Protein AF-A0A819N5P8-F1 (afdb_monomer)

InterPro domains:
  IPR036282 Glutathione S-transferase, C-terminal domain superfamily [SSF47616] (72-167)

Mean predicted aligned error: 10.96 Å

Structure (mmCIF, N/CA/C/O backbone):
data_AF-A0A819N5P8-F1
#
_entry.id   AF-A0A819N5P8-F1
#
loop_
_atom_site.group_PDB
_atom_site.id
_atom_site.type_symbol
_atom_site.label_atom_id
_atom_site.label_alt_id
_atom_site.label_comp_id
_atom_site.label_asym_id
_atom_site.label_entity_id
_atom_site.label_seq_id
_atom_site.pdbx_PDB_ins_code
_atom_site.Cartn_x
_atom_site.Cartn_y
_atom_site.Cartn_z
_atom_site.occupancy
_atom_site.B_iso_or_equiv
_atom_site.auth_seq_id
_atom_site.auth_comp_id
_atom_site.auth_asym_id
_atom_site.auth_atom_id
_atom_site.pdbx_PDB_model_num
ATOM 1 N N . SER A 1 1 ? -10.754 -7.063 3.396 1.00 81.81 1 SER A N 1
ATOM 2 C CA . SER A 1 1 ? -10.407 -7.931 4.548 1.00 81.81 1 SER A CA 1
ATOM 3 C C . SER A 1 1 ? -11.583 -8.065 5.523 1.00 81.81 1 SER A C 1
ATOM 5 O O . SER A 1 1 ? -11.720 -9.093 6.178 1.00 81.81 1 SER A O 1
ATOM 7 N N . THR A 1 2 ? -12.490 -7.085 5.551 1.00 86.75 2 THR A N 1
ATOM 8 C CA . THR A 1 2 ? -13.647 -6.968 6.456 1.00 86.75 2 THR A CA 1
ATOM 9 C C . THR A 1 2 ? -14.546 -8.206 6.603 1.00 86.75 2 THR A C 1
ATOM 11 O O . THR A 1 2 ? -14.860 -8.541 7.742 1.00 86.75 2 THR A O 1
ATOM 14 N N . PRO A 1 3 ? -14.935 -8.946 5.538 1.00 88.50 3 PRO A N 1
ATOM 15 C CA . PRO A 1 3 ? -15.797 -10.125 5.705 1.00 88.50 3 PRO A CA 1
ATOM 16 C C . PRO A 1 3 ? -15.158 -11.239 6.542 1.00 88.50 3 PRO A C 1
ATOM 18 O O . PRO A 1 3 ? -15.857 -11.957 7.248 1.00 88.50 3 PRO A O 1
ATOM 21 N N . ILE A 1 4 ? -13.827 -11.361 6.491 1.00 89.00 4 ILE A N 1
ATOM 22 C CA . ILE A 1 4 ? -13.083 -12.330 7.302 1.00 89.00 4 ILE A CA 1
ATOM 23 C C . ILE A 1 4 ? -13.120 -11.904 8.770 1.00 89.00 4 ILE A C 1
ATOM 25 O O . ILE A 1 4 ? -13.380 -12.738 9.628 1.00 89.00 4 ILE A O 1
ATOM 29 N N . LEU A 1 5 ? -12.918 -10.614 9.062 1.00 90.56 5 LEU A N 1
ATOM 30 C CA . LEU A 1 5 ? -12.992 -10.097 10.432 1.00 90.56 5 LEU A CA 1
ATOM 31 C C . LEU A 1 5 ? -14.384 -10.303 11.037 1.00 90.56 5 LEU A C 1
ATOM 33 O O . LEU A 1 5 ? -14.480 -10.751 12.171 1.00 90.56 5 LEU A O 1
ATOM 37 N N . LEU A 1 6 ? -15.448 -10.048 10.270 1.00 89.12 6 LEU A N 1
ATOM 38 C CA . LEU A 1 6 ? -16.826 -10.316 10.698 1.00 89.12 6 LEU A CA 1
ATOM 39 C C . LEU A 1 6 ? -17.061 -11.801 10.973 1.00 89.12 6 LEU A C 1
ATOM 41 O O . LEU A 1 6 ? -17.641 -12.160 11.992 1.00 89.12 6 LEU A O 1
ATOM 45 N N . TYR A 1 7 ? -16.599 -12.672 10.074 1.00 90.44 7 TYR A N 1
ATOM 46 C CA . TYR A 1 7 ? -16.706 -14.114 10.269 1.00 90.44 7 TYR A CA 1
ATOM 47 C C . TYR A 1 7 ? -15.993 -14.561 11.550 1.00 90.44 7 TYR A C 1
ATOM 49 O O . TYR A 1 7 ? -16.572 -15.311 12.335 1.00 90.44 7 TYR A O 1
ATOM 57 N N . LEU A 1 8 ? -14.760 -14.091 11.767 1.00 90.19 8 LEU A N 1
ATOM 58 C CA . LEU A 1 8 ? -13.963 -14.445 12.938 1.00 90.19 8 LEU A CA 1
ATOM 59 C C . LEU A 1 8 ? -14.590 -13.924 14.232 1.00 90.19 8 LEU A C 1
ATOM 61 O O . LEU A 1 8 ? -14.651 -14.670 15.202 1.00 90.19 8 LEU A O 1
ATOM 65 N N . ASP A 1 9 ? -15.099 -12.693 14.242 1.00 90.00 9 ASP A N 1
ATOM 66 C CA . ASP A 1 9 ? -15.765 -12.128 15.417 1.00 90.00 9 ASP A CA 1
ATOM 67 C C . ASP A 1 9 ? -17.036 -12.908 15.773 1.00 90.00 9 ASP A C 1
ATOM 69 O O . ASP A 1 9 ? -17.245 -13.266 16.927 1.00 90.00 9 ASP A O 1
ATOM 73 N N . ASN A 1 10 ? -17.831 -13.289 14.771 1.00 88.50 10 ASN A N 1
ATOM 74 C CA . ASN A 1 10 ? -19.049 -14.072 14.986 1.00 88.50 10 ASN A CA 1
ATOM 75 C C . ASN A 1 10 ? -18.784 -15.493 15.513 1.00 88.50 10 ASN A C 1
ATOM 77 O O . ASN A 1 10 ? -19.644 -16.052 16.186 1.00 88.50 10 ASN A O 1
ATOM 81 N N . HIS A 1 11 ? -17.638 -16.099 15.181 1.00 89.31 11 HIS A N 1
ATOM 82 C CA . HIS A 1 11 ? -17.323 -17.484 15.567 1.00 89.31 11 HIS A CA 1
ATOM 83 C C . HIS A 1 11 ? -16.413 -17.591 16.794 1.00 89.31 11 HIS A C 1
ATOM 85 O O . HIS A 1 11 ? -16.384 -18.642 17.432 1.00 89.31 11 HIS A O 1
ATOM 91 N N . TYR A 1 12 ? -15.648 -16.544 17.109 1.00 87.75 12 TYR A N 1
ATOM 92 C CA . TYR A 1 12 ? -14.615 -16.577 18.150 1.00 87.75 12 TYR A CA 1
ATOM 93 C C . TYR A 1 12 ? -14.650 -15.363 19.098 1.00 87.75 12 TYR A C 1
ATOM 95 O O . TYR A 1 12 ? -13.793 -15.254 19.979 1.00 87.75 12 TYR A O 1
ATOM 103 N N . GLY A 1 13 ? -15.616 -14.452 18.942 1.00 78.81 13 GLY A N 1
ATOM 104 C CA . GLY A 1 13 ? -15.687 -13.169 19.651 1.00 78.81 13 GLY A CA 1
ATOM 105 C C . GLY A 1 13 ? -16.017 -13.244 21.144 1.00 78.81 13 GLY A C 1
ATOM 106 O O . GLY A 1 13 ? -15.902 -12.232 21.828 1.00 78.81 13 GLY A O 1
ATOM 107 N N . ASP A 1 14 ? -16.346 -14.417 21.695 1.00 77.19 14 ASP A N 1
ATOM 108 C CA . ASP A 1 14 ? -16.809 -14.583 23.087 1.00 77.19 14 ASP A CA 1
ATOM 109 C C . ASP A 1 14 ? -15.864 -13.995 24.155 1.00 77.19 14 ASP A C 1
ATOM 111 O O . ASP A 1 14 ? -16.292 -13.675 25.263 1.00 77.19 14 ASP A O 1
ATOM 115 N N . LYS A 1 15 ? -14.566 -13.856 23.846 1.00 72.31 15 LYS A N 1
ATOM 116 C CA . LYS A 1 15 ? -13.545 -13.327 24.773 1.00 72.31 15 LYS A CA 1
ATOM 117 C C . LYS A 1 15 ? -13.084 -11.905 24.458 1.00 72.31 15 LYS A C 1
ATOM 119 O O . LYS A 1 15 ? -12.691 -11.181 25.370 1.00 72.31 15 LYS A O 1
ATOM 124 N N . LYS A 1 16 ? -13.050 -11.529 23.180 1.00 79.06 16 LYS A N 1
ATOM 125 C CA . LYS A 1 16 ? -12.614 -10.218 22.684 1.00 79.06 16 LYS A CA 1
ATOM 126 C C . LYS A 1 16 ? -13.339 -9.959 21.375 1.00 79.06 16 LYS A C 1
ATOM 128 O O . LYS A 1 16 ? -13.126 -10.705 20.423 1.00 79.06 16 LYS A O 1
ATOM 133 N N . THR A 1 17 ? -14.134 -8.896 21.333 1.00 86.44 17 THR A N 1
ATOM 134 C CA . THR A 1 17 ? -14.889 -8.536 20.136 1.00 86.44 17 THR A CA 1
ATOM 135 C C . THR A 1 17 ? -14.251 -7.344 19.428 1.00 86.44 17 THR A C 1
ATOM 137 O O . THR A 1 17 ? -13.828 -6.370 20.059 1.00 86.44 17 THR A O 1
ATOM 140 N N . LEU A 1 18 ? -14.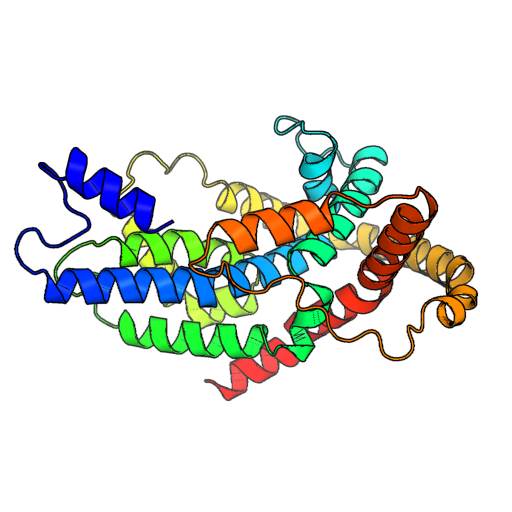176 -7.418 18.103 1.00 89.25 18 LEU A N 1
ATOM 141 C CA . LEU A 1 18 ? -13.808 -6.316 17.211 1.00 89.25 18 LEU A CA 1
ATOM 142 C C . LEU A 1 18 ? -15.024 -5.468 16.812 1.00 89.25 18 LEU A C 1
ATOM 144 O O . LEU A 1 18 ? -14.857 -4.361 16.288 1.00 89.25 18 LEU A O 1
ATOM 148 N N . PHE A 1 19 ? -16.227 -5.986 17.063 1.00 88.62 19 PHE A N 1
ATOM 149 C CA . PHE A 1 19 ? -17.506 -5.316 16.869 1.00 88.62 19 PHE A CA 1
ATOM 150 C C . PHE A 1 19 ? -18.282 -5.264 18.193 1.00 88.62 19 PHE A C 1
ATOM 152 O O . PHE A 1 19 ? -18.068 -6.058 19.105 1.00 88.62 19 PHE A O 1
ATOM 159 N N . HIS A 1 20 ? -19.189 -4.306 18.343 1.00 81.56 20 HIS A N 1
ATOM 160 C CA . HIS A 1 20 ? -19.989 -4.159 19.555 1.00 81.56 20 HIS A CA 1
ATOM 161 C C . HIS A 1 20 ? -21.129 -5.188 19.559 1.00 81.56 20 HIS A C 1
ATOM 163 O O . HIS A 1 20 ? -22.008 -5.142 18.698 1.00 81.56 20 HIS A O 1
ATOM 169 N N . THR A 1 21 ? -21.171 -6.070 20.559 1.00 71.88 21 THR A N 1
ATOM 170 C CA . THR A 1 21 ? -22.098 -7.220 20.625 1.00 71.88 21 THR A CA 1
ATOM 171 C C . THR A 1 21 ? -23.586 -6.830 20.612 1.00 71.88 21 THR A C 1
ATOM 173 O O . THR A 1 21 ? -24.417 -7.626 20.199 1.00 71.88 21 THR A O 1
ATOM 176 N N . ASN A 1 22 ? -23.931 -5.591 20.997 1.00 69.12 22 ASN A N 1
ATOM 177 C CA . ASN A 1 22 ? -25.321 -5.124 21.143 1.00 69.12 22 ASN A CA 1
ATOM 178 C C . ASN A 1 22 ? -25.639 -3.807 20.406 1.00 69.12 22 ASN A C 1
ATOM 180 O O . ASN A 1 22 ? -26.657 -3.177 20.687 1.00 69.12 22 ASN A O 1
ATOM 184 N N . MET A 1 23 ? -24.783 -3.339 19.488 1.00 79.69 23 MET A N 1
ATOM 185 C CA . MET A 1 23 ? -24.980 -2.046 18.810 1.00 79.69 23 MET A CA 1
ATOM 186 C C . MET A 1 23 ? -24.821 -2.170 17.294 1.00 79.69 23 MET A C 1
ATOM 188 O O . MET A 1 23 ? -23.821 -1.731 16.731 1.00 79.69 23 MET A O 1
ATOM 192 N N . ILE A 1 24 ? -25.846 -2.720 16.632 1.00 80.44 24 ILE A N 1
ATOM 193 C CA . ILE A 1 24 ? -25.879 -2.927 15.170 1.00 80.44 24 ILE A CA 1
ATOM 194 C C . ILE A 1 24 ? -25.507 -1.640 14.420 1.00 80.44 24 ILE A C 1
ATOM 196 O O . ILE A 1 24 ? -24.594 -1.652 13.601 1.00 80.44 24 ILE A O 1
ATOM 200 N N . ALA A 1 25 ? -26.113 -0.507 14.788 1.00 81.38 25 ALA A N 1
ATOM 201 C CA . ALA A 1 25 ? -25.823 0.777 14.153 1.00 81.38 25 ALA A CA 1
ATOM 202 C C . ALA A 1 25 ? -24.347 1.203 14.288 1.00 81.38 25 ALA A C 1
ATOM 204 O O . ALA A 1 25 ? -23.785 1.768 13.355 1.00 81.38 25 ALA A O 1
ATOM 205 N N . LYS A 1 26 ? -23.684 0.911 15.418 1.00 85.00 26 LYS A N 1
ATOM 206 C CA . LYS A 1 26 ? -22.244 1.186 15.568 1.00 85.00 26 LYS A CA 1
ATOM 207 C C . LYS A 1 26 ? -21.399 0.231 14.725 1.00 85.00 26 LYS A C 1
ATOM 209 O O . LYS A 1 26 ? -20.396 0.656 14.157 1.00 85.00 26 LYS A O 1
ATOM 214 N N . ASN A 1 27 ? -21.802 -1.035 14.621 1.00 89.00 27 ASN A N 1
ATOM 215 C CA . ASN A 1 27 ? -21.095 -2.025 13.810 1.00 89.00 27 ASN A CA 1
ATOM 216 C C . ASN A 1 27 ? -21.138 -1.668 12.329 1.00 89.00 27 ASN A C 1
ATOM 218 O O . ASN A 1 27 ? -20.104 -1.745 11.673 1.00 89.00 27 ASN A O 1
ATOM 222 N N . ASP A 1 28 ? -22.279 -1.195 11.828 1.00 90.31 28 ASP A N 1
ATOM 223 C CA . ASP A 1 28 ? -22.394 -0.731 10.446 1.00 90.31 28 ASP A CA 1
ATOM 224 C C . ASP A 1 28 ? -21.417 0.412 10.163 1.00 90.31 28 ASP A C 1
ATOM 226 O O . ASP A 1 28 ? -20.707 0.376 9.160 1.00 90.31 28 ASP A O 1
ATOM 230 N N . VAL A 1 29 ? -21.288 1.382 11.075 1.00 92.69 29 VAL A N 1
ATOM 231 C CA . VAL A 1 29 ? -20.317 2.478 10.924 1.00 92.69 29 VAL A CA 1
ATOM 232 C C . VAL A 1 29 ? -18.875 1.955 10.914 1.00 92.69 29 VAL A C 1
ATOM 234 O O . VAL A 1 29 ? -18.087 2.369 10.064 1.00 92.69 29 VAL A O 1
ATOM 237 N N . ILE A 1 30 ? -18.524 1.012 11.797 1.00 93.69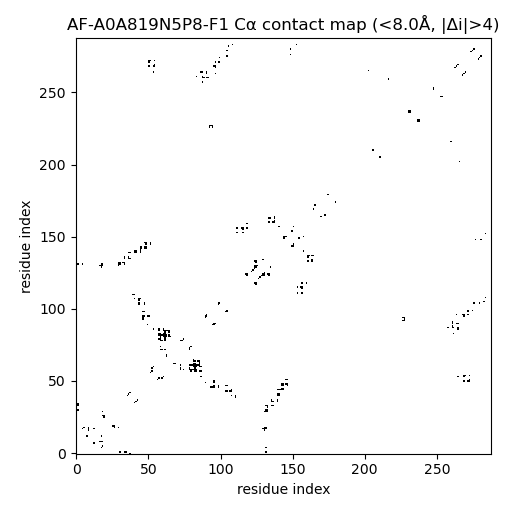 30 ILE A N 1
ATOM 238 C CA . ILE A 1 30 ? -17.187 0.389 11.819 1.00 93.69 30 ILE A CA 1
ATOM 239 C C . ILE A 1 30 ? -16.914 -0.347 10.501 1.00 93.69 30 ILE A C 1
ATOM 241 O O . ILE A 1 30 ? -15.834 -0.202 9.926 1.00 93.69 30 ILE A O 1
ATOM 245 N N . ILE A 1 31 ? -17.886 -1.112 9.997 1.00 93.56 31 ILE A N 1
ATOM 246 C CA . ILE A 1 31 ? -17.780 -1.849 8.732 1.00 93.56 31 ILE A CA 1
ATOM 247 C C . ILE A 1 31 ? -17.575 -0.876 7.571 1.00 93.56 31 ILE A C 1
ATOM 249 O O . ILE A 1 31 ? -16.645 -1.068 6.787 1.00 93.56 31 ILE A O 1
ATOM 253 N N . GLN A 1 32 ? -18.389 0.180 7.477 1.00 93.69 32 GLN A N 1
ATOM 254 C CA . GLN A 1 32 ? -18.252 1.194 6.431 1.00 93.69 32 GLN A CA 1
ATOM 255 C C . GLN A 1 32 ? -16.894 1.890 6.498 1.00 93.69 32 GLN A C 1
ATOM 257 O O . GLN A 1 32 ? -16.253 2.085 5.466 1.00 93.69 32 GLN A O 1
ATOM 262 N N . TYR A 1 33 ? -16.401 2.187 7.701 1.00 95.12 33 TYR A N 1
ATOM 263 C CA . TYR A 1 33 ? -15.076 2.771 7.872 1.00 95.12 33 TYR A CA 1
ATOM 264 C C . TYR A 1 33 ? -13.962 1.813 7.423 1.00 95.12 33 TYR A C 1
ATOM 266 O O . TYR A 1 33 ? -13.053 2.221 6.704 1.00 95.12 33 TYR A O 1
ATOM 274 N N . CYS A 1 34 ? -14.049 0.521 7.763 1.00 95.31 34 CYS A N 1
ATOM 275 C CA . CYS A 1 34 ? -13.096 -0.490 7.289 1.00 95.31 34 CYS A CA 1
ATOM 276 C C . CYS A 1 34 ? -13.107 -0.609 5.760 1.00 95.31 34 CYS A C 1
ATOM 278 O O . CYS A 1 34 ? -12.047 -0.694 5.144 1.00 95.31 34 CYS A O 1
ATOM 280 N N . LEU A 1 35 ? -14.296 -0.602 5.148 1.00 93.81 35 LEU A N 1
ATOM 281 C CA . LEU A 1 35 ? -14.441 -0.649 3.695 1.00 93.81 35 LEU A CA 1
ATOM 282 C C . LEU A 1 35 ? -13.832 0.593 3.039 1.00 93.81 35 LEU A C 1
ATOM 284 O O . LEU A 1 35 ? -13.071 0.429 2.089 1.00 93.81 35 LEU A O 1
ATOM 288 N N . LYS A 1 36 ? -14.090 1.791 3.587 1.00 93.75 36 LYS A N 1
ATOM 289 C CA . LYS A 1 36 ? -13.487 3.056 3.136 1.00 93.75 36 LYS A CA 1
ATOM 290 C C . LYS A 1 36 ? -11.959 2.995 3.193 1.00 93.75 36 LYS A C 1
ATOM 292 O O . LYS A 1 36 ? -11.288 3.325 2.216 1.00 93.75 36 LYS A O 1
ATOM 297 N N . LEU A 1 37 ? -11.394 2.521 4.306 1.00 95.50 37 LEU A N 1
ATOM 298 C CA . LEU A 1 37 ? -9.946 2.355 4.443 1.00 95.50 37 LEU A CA 1
ATOM 299 C C . LEU A 1 37 ? -9.383 1.362 3.414 1.00 95.50 37 LEU A C 1
ATOM 301 O O . LEU A 1 37 ? -8.392 1.673 2.756 1.00 95.50 37 LEU A O 1
ATOM 305 N N . ASP A 1 38 ? -10.004 0.191 3.243 1.00 92.56 38 ASP A N 1
ATOM 306 C CA . ASP A 1 38 ? -9.574 -0.825 2.269 1.00 92.56 38 ASP A CA 1
ATOM 307 C C . ASP A 1 38 ? -9.598 -0.272 0.828 1.00 92.56 38 ASP A C 1
ATOM 309 O O . ASP A 1 38 ? -8.668 -0.519 0.048 1.00 92.56 38 ASP A O 1
ATOM 313 N N . SER A 1 39 ? -10.654 0.470 0.472 1.00 90.44 39 SER A N 1
ATOM 314 C CA . SER A 1 39 ? -10.875 1.003 -0.873 1.00 90.44 39 SER A CA 1
ATOM 315 C C . SER A 1 39 ? -9.989 2.195 -1.210 1.00 90.44 39 SER A C 1
ATOM 317 O O . SER A 1 39 ? -9.442 2.270 -2.310 1.00 90.44 39 SER A O 1
ATOM 319 N N . GLU A 1 40 ? -9.839 3.122 -0.267 1.00 93.12 40 GLU A N 1
ATOM 320 C CA . GLU A 1 40 ? -9.170 4.396 -0.501 1.00 93.12 40 GLU A CA 1
ATOM 321 C C . GLU A 1 40 ? -7.708 4.321 -0.055 1.00 93.12 40 GLU A C 1
ATOM 323 O O . GLU A 1 40 ? -6.794 4.320 -0.889 1.00 93.12 40 GLU A O 1
ATOM 328 N N . LEU A 1 41 ? -7.473 4.179 1.253 1.00 95.75 41 LEU A N 1
ATOM 329 C CA . LEU A 1 41 ? -6.128 4.177 1.828 1.00 95.75 41 LEU A CA 1
ATOM 330 C C . LEU A 1 41 ? -5.320 2.971 1.350 1.00 95.75 41 LEU A C 1
ATOM 332 O O . LEU A 1 41 ? -4.189 3.124 0.895 1.00 95.75 41 LEU A O 1
ATOM 336 N N . GLY A 1 42 ? -5.893 1.769 1.420 1.00 93.88 42 GLY A N 1
ATOM 337 C CA . GLY A 1 42 ? -5.187 0.526 1.125 1.00 93.88 42 GLY A CA 1
ATOM 338 C C . GLY A 1 42 ? -4.684 0.441 -0.315 1.00 93.88 42 GLY A C 1
ATOM 339 O O . GLY A 1 42 ? -3.618 -0.128 -0.575 1.00 93.88 42 GLY A O 1
ATOM 340 N N . LEU A 1 43 ? -5.423 1.002 -1.275 1.00 91.75 43 LEU A N 1
ATOM 341 C CA . LEU A 1 43 ? -4.986 1.069 -2.669 1.00 91.75 43 LEU A CA 1
ATOM 342 C C . LEU A 1 43 ? -3.908 2.139 -2.864 1.00 91.75 43 LEU A C 1
ATOM 344 O O . LEU A 1 43 ? -2.862 1.843 -3.446 1.00 91.75 43 LEU A O 1
ATOM 348 N N . CYS A 1 44 ? -4.135 3.352 -2.356 1.00 95.56 44 CYS A N 1
ATOM 349 C CA . CYS A 1 44 ? -3.187 4.454 -2.506 1.00 95.56 44 CYS A CA 1
ATOM 350 C C . CYS A 1 44 ? -1.842 4.135 -1.837 1.00 95.56 44 CYS A C 1
ATOM 352 O O . CYS A 1 44 ? -0.789 4.255 -2.468 1.00 95.56 44 CYS A O 1
ATOM 354 N N . ALA A 1 45 ? -1.877 3.607 -0.611 1.00 96.00 45 ALA A N 1
ATOM 355 C CA . ALA A 1 45 ? -0.697 3.219 0.151 1.00 96.00 45 ALA A CA 1
ATOM 356 C C . ALA A 1 45 ? 0.157 2.181 -0.577 1.00 96.00 45 ALA A C 1
ATOM 358 O O . ALA A 1 45 ? 1.367 2.358 -0.718 1.00 96.00 45 ALA A O 1
ATOM 359 N N . ARG A 1 46 ? -0.468 1.120 -1.101 1.00 94.75 46 ARG A N 1
ATOM 360 C CA . ARG A 1 46 ? 0.249 0.092 -1.867 1.00 94.75 46 ARG A CA 1
ATOM 361 C C . ARG A 1 46 ? 0.849 0.651 -3.147 1.00 94.75 46 ARG A C 1
ATOM 363 O O . ARG A 1 46 ? 1.978 0.305 -3.466 1.00 94.75 46 ARG A O 1
ATOM 370 N N . ARG A 1 47 ? 0.136 1.513 -3.875 1.00 95.38 47 ARG A N 1
ATOM 371 C CA . ARG A 1 47 ? 0.654 2.096 -5.123 1.00 95.38 47 ARG A CA 1
ATOM 372 C C . ARG A 1 47 ? 1.881 2.960 -4.877 1.00 95.38 47 ARG A C 1
ATOM 374 O O . ARG A 1 47 ? 2.873 2.805 -5.583 1.00 95.38 47 ARG A O 1
ATOM 381 N N . LEU A 1 48 ? 1.851 3.808 -3.855 1.00 95.50 48 LEU A N 1
ATOM 382 C CA . LEU A 1 48 ? 3.004 4.635 -3.512 1.00 95.50 48 LEU A CA 1
ATOM 383 C C . LEU A 1 48 ? 4.174 3.798 -2.961 1.00 95.50 48 LEU A C 1
ATOM 385 O O . LEU A 1 48 ? 5.326 4.038 -3.316 1.00 95.50 48 LEU A O 1
ATOM 389 N N . ALA A 1 49 ? 3.899 2.767 -2.160 1.00 93.69 49 ALA A N 1
ATOM 390 C CA . ALA A 1 49 ? 4.939 1.861 -1.677 1.00 93.69 49 ALA A CA 1
ATOM 391 C C . ALA A 1 49 ? 5.566 1.039 -2.812 1.00 93.69 49 ALA A C 1
ATOM 393 O O . ALA A 1 49 ? 6.787 0.929 -2.894 1.00 93.69 49 ALA A O 1
ATOM 394 N N . TYR A 1 50 ? 4.758 0.503 -3.731 1.00 94.19 50 TYR A N 1
ATOM 395 C CA . TYR A 1 50 ? 5.269 -0.198 -4.907 1.00 94.19 50 TYR A CA 1
ATOM 396 C C . TYR A 1 50 ? 6.038 0.733 -5.832 1.00 94.19 50 TYR A C 1
ATOM 398 O O . TYR A 1 50 ? 7.068 0.315 -6.345 1.00 94.19 50 TYR A O 1
ATOM 406 N N . LEU A 1 51 ? 5.605 1.986 -6.010 1.00 94.12 51 LEU A N 1
ATOM 407 C CA . LEU A 1 51 ? 6.393 2.986 -6.729 1.00 94.12 51 LEU A CA 1
ATOM 408 C C . LEU A 1 51 ? 7.799 3.105 -6.123 1.00 94.12 51 LEU A C 1
ATOM 410 O O . LEU A 1 51 ? 8.783 3.045 -6.860 1.00 94.12 51 LEU A O 1
ATOM 414 N N . HIS A 1 52 ? 7.896 3.194 -4.794 1.00 91.38 52 HIS A N 1
ATOM 415 C CA . HIS A 1 52 ? 9.178 3.233 -4.092 1.00 91.38 52 HIS A CA 1
ATOM 416 C C . HIS A 1 52 ? 9.988 1.939 -4.289 1.00 91.38 52 HIS A C 1
ATOM 418 O O . HIS A 1 52 ? 11.158 1.996 -4.656 1.00 91.38 52 HIS A O 1
ATOM 424 N N . VAL A 1 53 ? 9.374 0.763 -4.108 1.00 89.69 53 VAL A N 1
ATOM 425 C CA . VAL A 1 53 ? 10.046 -0.541 -4.282 1.00 89.69 53 VAL A CA 1
ATOM 426 C C . VAL A 1 53 ? 10.561 -0.724 -5.707 1.00 89.69 53 VAL A C 1
ATOM 428 O O . VAL A 1 53 ? 11.704 -1.124 -5.888 1.00 89.69 53 VAL A O 1
ATOM 431 N N . ILE A 1 54 ? 9.750 -0.414 -6.716 1.00 90.38 54 ILE A N 1
ATOM 432 C CA . ILE A 1 54 ? 10.122 -0.533 -8.129 1.00 90.38 54 ILE A CA 1
ATOM 433 C C . ILE A 1 54 ? 11.286 0.408 -8.457 1.00 90.38 54 ILE A C 1
ATOM 435 O O . ILE A 1 54 ? 12.206 0.015 -9.171 1.00 90.38 54 ILE A O 1
ATOM 439 N N . SER A 1 55 ? 11.250 1.637 -7.935 1.00 87.69 55 SER A N 1
ATOM 440 C CA . SER A 1 55 ? 12.254 2.663 -8.241 1.00 87.69 55 SER A CA 1
ATOM 441 C C . SER A 1 55 ? 13.594 2.397 -7.554 1.00 87.69 55 SER A C 1
ATOM 443 O O . SER A 1 55 ? 14.646 2.590 -8.161 1.00 87.69 55 SER A O 1
ATOM 445 N N . GLU A 1 56 ? 13.561 1.948 -6.299 1.00 84.94 56 GLU A N 1
ATOM 446 C CA . GLU A 1 56 ? 14.755 1.845 -5.452 1.00 84.94 56 GLU A CA 1
ATOM 447 C C . GLU A 1 56 ? 15.286 0.411 -5.333 1.00 84.94 56 GLU A C 1
ATOM 449 O O . GLU A 1 56 ? 16.490 0.194 -5.201 1.00 84.94 56 GLU A O 1
ATOM 454 N N . LYS A 1 57 ? 14.402 -0.594 -5.339 1.00 85.06 57 LYS A N 1
ATOM 455 C CA . LYS A 1 57 ? 14.742 -1.995 -5.034 1.00 85.06 57 LYS A CA 1
ATOM 456 C C . LYS A 1 57 ? 13.984 -3.002 -5.916 1.00 85.06 57 LYS A C 1
ATOM 458 O O . LYS A 1 57 ? 13.377 -3.937 -5.383 1.00 85.06 57 LYS A O 1
ATOM 463 N N . PRO A 1 58 ? 14.051 -2.890 -7.257 1.00 86.12 58 PRO A N 1
ATOM 464 C CA . PRO A 1 58 ? 13.294 -3.767 -8.151 1.00 86.12 58 PRO A CA 1
ATOM 465 C C . PRO A 1 58 ? 13.650 -5.249 -7.968 1.00 86.12 58 PRO A C 1
ATOM 467 O O . PRO A 1 58 ? 12.784 -6.102 -8.124 1.00 86.12 58 PRO A O 1
ATOM 470 N N . ALA A 1 59 ? 14.886 -5.566 -7.559 1.00 84.62 59 ALA A N 1
ATOM 471 C CA . ALA A 1 59 ? 15.333 -6.937 -7.302 1.00 84.62 59 ALA A CA 1
ATOM 472 C C . ALA A 1 59 ? 14.503 -7.669 -6.230 1.00 84.62 59 ALA A C 1
ATOM 474 O O . ALA A 1 59 ? 14.392 -8.886 -6.297 1.00 84.62 59 ALA A O 1
ATOM 475 N N . ILE A 1 60 ? 13.863 -6.962 -5.285 1.00 84.75 60 ILE A N 1
ATOM 476 C CA . ILE A 1 60 ? 12.964 -7.586 -4.292 1.00 84.75 60 ILE A CA 1
ATOM 477 C C . ILE A 1 60 ? 11.756 -8.246 -4.964 1.00 84.75 60 ILE A C 1
ATOM 479 O O . ILE A 1 60 ? 11.229 -9.243 -4.474 1.00 84.75 60 ILE A O 1
ATOM 483 N N . LEU A 1 61 ? 11.331 -7.724 -6.113 1.00 87.94 61 LEU A N 1
ATOM 484 C CA . LEU A 1 61 ? 10.186 -8.248 -6.847 1.00 87.94 61 LEU A CA 1
ATOM 485 C C . LEU A 1 61 ? 10.513 -9.523 -7.636 1.00 87.94 61 LEU A C 1
ATOM 487 O O . LEU A 1 61 ? 9.606 -10.088 -8.244 1.00 87.94 61 LEU A O 1
ATOM 491 N N . SER A 1 62 ? 11.759 -10.015 -7.599 1.00 85.88 62 SER A N 1
ATOM 492 C CA . SER A 1 62 ? 12.120 -11.312 -8.185 1.00 85.88 62 SER A CA 1
ATOM 493 C C . SER A 1 62 ? 11.353 -12.468 -7.543 1.00 85.88 62 SER A C 1
ATOM 495 O O . SER A 1 62 ? 10.951 -13.388 -8.252 1.00 85.88 62 SER A O 1
ATOM 497 N N . VAL A 1 63 ? 11.051 -12.350 -6.243 1.00 84.44 63 VAL A N 1
ATOM 498 C CA . VAL A 1 63 ? 10.271 -13.318 -5.454 1.00 84.44 63 VAL A CA 1
ATOM 499 C C . VAL A 1 63 ? 8.890 -13.583 -6.055 1.00 84.44 63 VAL A C 1
ATOM 501 O O . VAL A 1 63 ? 8.359 -14.685 -5.937 1.00 84.44 63 VAL A O 1
ATOM 504 N N . LEU A 1 64 ? 8.302 -12.598 -6.743 1.00 83.06 64 LEU A N 1
ATOM 505 C CA . LEU A 1 64 ? 7.010 -12.772 -7.416 1.00 83.06 64 LEU A CA 1
ATOM 506 C C . LEU A 1 64 ? 7.089 -13.711 -8.626 1.00 83.06 64 LEU A C 1
ATOM 508 O O . LEU A 1 64 ? 6.058 -14.219 -9.060 1.00 83.06 64 LEU A O 1
ATOM 512 N N . ILE A 1 65 ? 8.284 -13.903 -9.189 1.00 85.56 65 ILE A N 1
ATOM 513 C CA . ILE A 1 65 ? 8.515 -14.705 -10.393 1.00 85.56 65 ILE A CA 1
ATOM 514 C C . ILE A 1 65 ? 9.122 -16.055 -10.041 1.00 85.56 65 ILE A C 1
ATOM 516 O O . ILE A 1 65 ? 8.681 -17.075 -10.562 1.00 85.56 65 ILE A O 1
ATOM 520 N N . ASP A 1 66 ? 10.134 -16.068 -9.174 1.00 80.94 66 ASP A N 1
ATOM 521 C CA . ASP A 1 66 ? 10.857 -17.292 -8.835 1.00 80.94 66 ASP A CA 1
ATOM 522 C C . ASP A 1 66 ? 10.202 -18.091 -7.692 1.00 80.94 66 ASP A C 1
ATOM 524 O O . ASP A 1 66 ? 10.561 -19.249 -7.476 1.00 80.94 66 ASP A O 1
ATOM 528 N N . GLY A 1 67 ? 9.237 -17.493 -6.979 1.00 76.44 67 GLY A N 1
ATOM 529 C CA . GLY A 1 67 ? 8.485 -18.118 -5.889 1.00 76.44 67 GLY A CA 1
ATOM 530 C C . GLY A 1 67 ? 9.330 -18.465 -4.661 1.00 76.44 67 GLY A C 1
ATOM 531 O O . GLY A 1 67 ? 8.853 -19.167 -3.768 1.00 76.44 67 GLY A O 1
ATOM 532 N N . ASN A 1 68 ? 10.585 -18.012 -4.597 1.00 75.94 68 ASN A N 1
ATOM 533 C CA . ASN A 1 68 ? 11.511 -18.411 -3.548 1.00 75.94 68 ASN A CA 1
ATOM 534 C C . ASN A 1 68 ? 11.607 -17.344 -2.454 1.00 75.94 68 ASN A C 1
ATOM 536 O O . ASN A 1 68 ? 12.546 -16.553 -2.397 1.00 75.94 68 ASN A O 1
ATOM 540 N N . TYR A 1 69 ? 10.643 -17.378 -1.536 1.00 68.00 69 TYR A N 1
ATOM 541 C CA . TYR A 1 69 ? 10.552 -16.461 -0.394 1.00 68.00 69 TYR A CA 1
ATOM 542 C C . TYR A 1 69 ? 11.718 -16.574 0.606 1.00 68.00 69 TYR A C 1
ATOM 544 O O . TYR A 1 69 ? 11.918 -15.667 1.409 1.00 68.00 69 TYR A O 1
ATOM 552 N N . ASN A 1 70 ? 12.503 -17.656 0.545 1.00 65.06 70 ASN A N 1
ATOM 553 C CA . ASN A 1 70 ? 13.634 -17.898 1.446 1.00 65.06 70 ASN A CA 1
ATOM 554 C C . ASN A 1 70 ? 14.964 -17.365 0.901 1.00 65.06 70 ASN A C 1
ATOM 556 O O . ASN A 1 70 ? 15.957 -17.327 1.631 1.00 65.06 70 ASN A O 1
ATOM 560 N N . LYS A 1 71 ? 15.020 -16.953 -0.371 1.00 61.38 71 LYS A N 1
ATOM 561 C CA . LYS A 1 71 ? 16.195 -16.256 -0.885 1.00 61.38 71 LYS A CA 1
ATOM 562 C C . LYS A 1 71 ? 16.209 -14.854 -0.291 1.00 61.38 71 LYS A C 1
ATOM 564 O O . LYS A 1 71 ? 15.435 -13.988 -0.690 1.00 61.38 71 LYS A O 1
ATOM 569 N N . THR A 1 72 ? 17.150 -14.604 0.616 1.00 59.53 72 THR A N 1
ATOM 570 C CA . THR A 1 72 ? 17.650 -13.243 0.809 1.00 59.53 72 THR A CA 1
ATOM 571 C C . THR A 1 72 ? 18.051 -12.746 -0.571 1.00 59.53 72 THR A C 1
ATOM 573 O O . THR A 1 72 ? 18.874 -13.382 -1.225 1.00 59.53 72 THR A O 1
ATOM 576 N N . THR A 1 73 ? 17.378 -11.703 -1.062 1.00 57.88 73 THR A N 1
ATOM 577 C CA . THR A 1 73 ? 17.577 -11.151 -2.407 1.00 57.88 73 THR A CA 1
ATOM 578 C C . THR A 1 73 ? 19.068 -10.997 -2.646 1.00 57.88 73 THR A C 1
ATOM 580 O O . THR A 1 73 ? 19.708 -10.137 -2.036 1.00 57.88 73 THR A O 1
ATOM 583 N N . ARG A 1 74 ? 19.639 -11.905 -3.439 1.00 58.84 74 ARG A N 1
ATOM 584 C CA . ARG A 1 74 ? 21.057 -11.862 -3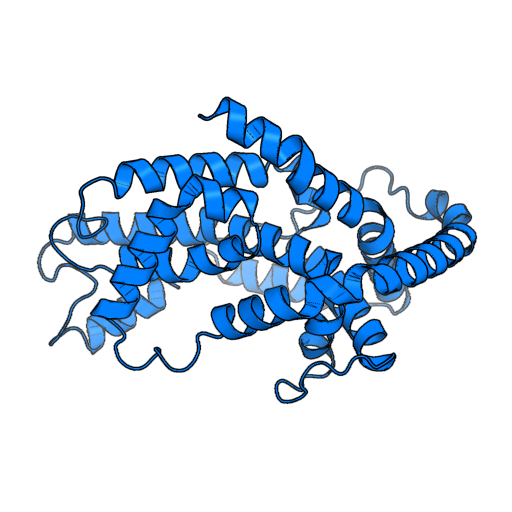.758 1.00 58.84 74 ARG A CA 1
ATOM 585 C C . ARG A 1 74 ? 21.221 -10.724 -4.750 1.00 58.84 74 ARG A C 1
ATOM 587 O O . ARG A 1 74 ? 20.382 -10.539 -5.627 1.00 58.84 74 ARG A O 1
ATOM 594 N N . ASP A 1 75 ? 22.290 -9.954 -4.595 1.00 67.88 75 ASP A N 1
ATOM 595 C CA . ASP A 1 75 ? 22.676 -8.911 -5.546 1.00 67.88 75 ASP A CA 1
ATOM 596 C C . ASP A 1 75 ? 23.245 -9.577 -6.831 1.00 67.88 75 ASP A C 1
ATOM 598 O O . ASP A 1 75 ? 24.335 -9.253 -7.294 1.00 67.88 75 ASP A O 1
ATOM 602 N N . ASP A 1 76 ? 22.540 -10.577 -7.377 1.00 82.19 76 ASP A N 1
ATOM 603 C CA . ASP A 1 76 ? 22.908 -11.333 -8.570 1.00 82.19 76 ASP A CA 1
ATOM 604 C C . ASP A 1 76 ? 22.074 -10.899 -9.780 1.00 82.19 76 ASP A C 1
ATOM 606 O O . ASP A 1 76 ? 20.929 -10.454 -9.668 1.00 82.19 76 ASP A O 1
ATOM 610 N N . TRP A 1 77 ? 22.652 -11.028 -10.976 1.00 83.00 77 TRP A N 1
ATOM 611 C CA . TRP A 1 77 ? 22.023 -10.547 -12.209 1.00 83.00 77 TRP A CA 1
ATOM 612 C C . TRP A 1 77 ? 20.651 -11.193 -12.471 1.00 83.00 77 TRP A C 1
ATOM 614 O O . TRP A 1 77 ? 19.751 -10.538 -12.999 1.00 83.00 77 TRP A O 1
ATOM 624 N N . SER A 1 78 ? 20.458 -12.443 -12.029 1.00 83.38 78 SER A N 1
ATOM 625 C CA . SER A 1 78 ? 19.177 -13.142 -12.159 1.00 83.38 78 SER A CA 1
ATOM 626 C C . SER A 1 78 ? 18.063 -12.476 -11.338 1.00 83.38 78 SER A C 1
ATOM 628 O O . SER A 1 78 ? 16.976 -12.245 -11.872 1.00 83.38 78 SER A O 1
ATOM 630 N N . SER A 1 79 ? 18.338 -12.059 -10.094 1.00 84.88 79 SER A N 1
ATOM 631 C CA . SER A 1 79 ? 17.374 -11.327 -9.262 1.00 84.88 79 SER A CA 1
ATOM 632 C C . SER A 1 79 ? 17.009 -9.972 -9.860 1.00 84.88 79 SER A C 1
ATOM 634 O O . SER A 1 79 ? 15.854 -9.563 -9.784 1.00 84.88 79 SER A O 1
ATOM 636 N N . TYR A 1 80 ? 17.946 -9.279 -10.512 1.00 85.19 80 TYR A N 1
ATOM 637 C CA . TYR A 1 80 ? 17.636 -8.028 -11.211 1.00 85.19 80 TYR A CA 1
ATOM 638 C C . TYR A 1 80 ? 16.732 -8.247 -12.425 1.00 85.19 80 TYR A C 1
ATOM 640 O O . TYR A 1 80 ? 15.757 -7.515 -12.599 1.00 85.19 80 TYR A O 1
ATOM 648 N N . PHE A 1 81 ? 17.014 -9.264 -13.241 1.00 86.62 81 PHE A N 1
ATOM 649 C CA . PHE A 1 81 ? 16.187 -9.591 -14.402 1.00 86.62 81 PHE A CA 1
ATOM 650 C C . PHE A 1 81 ? 14.766 -10.003 -13.990 1.00 86.62 81 PHE A C 1
ATOM 652 O O . PHE A 1 81 ? 13.784 -9.443 -14.483 1.00 86.62 81 PHE A O 1
ATOM 659 N N . PHE A 1 82 ? 14.636 -10.920 -13.027 1.00 87.38 82 PHE A N 1
ATOM 660 C CA . PHE A 1 82 ? 13.329 -11.317 -12.501 1.00 87.38 82 PHE A CA 1
ATOM 661 C C . PHE A 1 82 ? 12.637 -10.180 -11.748 1.00 87.38 82 PHE A C 1
ATOM 663 O O . PHE A 1 82 ? 11.422 -10.034 -11.853 1.00 87.38 82 PHE A O 1
ATOM 670 N N . GLY A 1 83 ? 13.390 -9.329 -11.054 1.00 88.56 83 GLY A N 1
ATOM 671 C CA . GLY A 1 83 ? 12.872 -8.129 -10.404 1.00 88.56 83 GLY A CA 1
ATOM 672 C C . GLY A 1 83 ? 12.291 -7.121 -11.393 1.00 88.56 83 GLY A C 1
ATOM 673 O O . GLY A 1 83 ? 11.249 -6.526 -11.124 1.00 88.56 83 GLY A O 1
ATOM 674 N N . LEU A 1 84 ? 12.892 -6.977 -12.577 1.00 90.00 84 LEU A N 1
ATOM 675 C CA . LEU A 1 84 ? 12.364 -6.153 -13.667 1.00 90.00 84 LEU A CA 1
ATOM 676 C C . LEU A 1 84 ? 11.053 -6.731 -14.219 1.00 90.00 84 LEU A C 1
ATOM 678 O O . LEU A 1 84 ? 10.086 -5.989 -14.402 1.00 90.00 84 LEU A O 1
ATOM 682 N N . ILE A 1 85 ? 10.975 -8.051 -14.418 1.00 88.25 85 ILE A N 1
ATOM 683 C CA . ILE A 1 85 ? 9.726 -8.713 -14.833 1.00 88.25 85 ILE A CA 1
ATOM 684 C C . ILE A 1 85 ? 8.641 -8.536 -13.760 1.00 88.25 85 ILE A C 1
ATOM 686 O O . ILE A 1 85 ? 7.520 -8.128 -14.076 1.00 88.25 85 ILE A O 1
ATOM 690 N N . GLY A 1 86 ? 8.981 -8.773 -12.491 1.00 88.81 86 GLY A N 1
ATOM 691 C CA . GLY A 1 86 ? 8.095 -8.552 -11.348 1.00 88.81 86 GLY A CA 1
ATOM 692 C C . GLY A 1 86 ? 7.608 -7.106 -11.270 1.00 88.81 86 GLY A C 1
ATOM 693 O O . GLY A 1 86 ? 6.416 -6.863 -11.096 1.00 88.81 86 GLY A O 1
ATOM 694 N N . SER A 1 87 ? 8.500 -6.143 -11.507 1.00 91.06 87 SER A N 1
ATOM 695 C CA . SER A 1 87 ? 8.167 -4.717 -11.587 1.00 91.06 87 SER A CA 1
ATOM 696 C C . SER A 1 87 ? 7.136 -4.440 -12.676 1.00 91.06 87 SER A C 1
ATOM 698 O O . SER A 1 87 ? 6.132 -3.791 -12.400 1.00 91.06 87 SER A O 1
ATOM 700 N N . CYS A 1 88 ? 7.316 -4.978 -13.885 1.00 89.50 88 CYS A N 1
ATOM 701 C CA . CYS A 1 88 ? 6.352 -4.809 -14.977 1.00 89.50 88 CYS A CA 1
ATOM 702 C C . CYS A 1 88 ? 4.960 -5.346 -14.602 1.00 89.50 88 CYS A C 1
ATOM 704 O O . CYS A 1 88 ? 3.956 -4.670 -14.833 1.00 89.50 88 CYS A O 1
ATOM 706 N N . ILE A 1 89 ? 4.896 -6.519 -13.962 1.00 88.19 89 ILE A N 1
ATOM 707 C CA . ILE A 1 89 ? 3.634 -7.109 -13.487 1.00 88.19 89 ILE A CA 1
ATOM 708 C C . ILE A 1 89 ? 2.976 -6.224 -12.425 1.00 88.19 89 ILE A C 1
ATOM 710 O O . ILE A 1 89 ? 1.770 -5.988 -12.491 1.00 88.19 89 ILE A O 1
ATOM 714 N N . VAL A 1 90 ? 3.745 -5.700 -11.469 1.00 91.06 90 VAL A N 1
ATOM 715 C CA . VAL A 1 90 ? 3.225 -4.806 -10.424 1.00 91.06 90 VAL A CA 1
ATOM 716 C C . VAL A 1 90 ? 2.730 -3.487 -11.025 1.00 91.06 90 VAL A C 1
ATOM 718 O O . VAL A 1 90 ? 1.635 -3.043 -10.679 1.00 91.06 90 VAL A O 1
ATOM 721 N N . ILE A 1 91 ? 3.471 -2.886 -11.965 1.00 89.75 91 ILE A N 1
ATOM 722 C CA . ILE A 1 91 ? 3.061 -1.655 -12.662 1.00 89.75 91 ILE A CA 1
ATOM 723 C C . ILE A 1 91 ? 1.731 -1.860 -13.383 1.00 89.75 91 ILE A C 1
ATOM 725 O O . ILE A 1 91 ? 0.854 -0.998 -13.284 1.00 89.75 91 ILE A O 1
ATOM 729 N N . ALA A 1 92 ? 1.587 -2.984 -14.088 1.00 86.81 92 ALA A N 1
ATOM 730 C CA . ALA A 1 92 ? 0.369 -3.331 -14.805 1.00 86.81 92 ALA A CA 1
ATOM 731 C C . ALA A 1 92 ? -0.803 -3.571 -13.855 1.00 86.81 92 ALA A C 1
ATOM 733 O O . ALA A 1 92 ? -1.867 -2.979 -14.016 1.00 86.81 92 ALA A O 1
ATOM 734 N N . ARG A 1 93 ? -0.590 -4.404 -12.832 1.00 87.06 93 ARG A N 1
ATOM 735 C CA . ARG A 1 93 ? -1.637 -4.835 -11.901 1.00 87.06 93 ARG A CA 1
ATOM 736 C C . ARG A 1 93 ? -2.173 -3.695 -11.044 1.00 87.06 93 ARG A C 1
ATOM 738 O O . ARG A 1 93 ? -3.366 -3.658 -10.773 1.00 87.06 93 ARG A O 1
ATOM 745 N N . PHE A 1 94 ? -1.300 -2.798 -10.592 1.00 87.12 94 PHE A N 1
ATOM 746 C CA . PHE A 1 94 ? -1.662 -1.724 -9.664 1.00 87.12 94 PHE A CA 1
ATOM 747 C C . PHE A 1 94 ? -1.766 -0.348 -10.324 1.00 87.12 94 PHE A C 1
ATOM 749 O O . PHE A 1 94 ? -1.949 0.645 -9.622 1.00 87.12 94 PHE A O 1
ATOM 756 N N . GLY A 1 95 ? -1.617 -0.257 -11.650 1.00 90.38 95 GLY A N 1
ATOM 757 C CA . GLY A 1 95 ? -1.706 1.019 -12.363 1.00 90.38 95 GLY A CA 1
ATOM 758 C C . GLY A 1 95 ? -0.690 2.049 -11.857 1.00 90.38 95 GLY A C 1
ATOM 759 O O . GLY A 1 95 ? -1.013 3.225 -11.709 1.00 90.38 95 GLY A O 1
ATOM 760 N N . ILE A 1 96 ? 0.539 1.632 -11.530 1.00 91.25 96 ILE A N 1
ATOM 761 C CA . ILE A 1 96 ? 1.549 2.523 -10.913 1.00 91.25 96 ILE A CA 1
ATOM 762 C C . ILE A 1 96 ? 1.896 3.704 -11.837 1.00 91.25 96 ILE A C 1
ATOM 764 O O . ILE A 1 96 ? 2.157 4.813 -11.382 1.00 91.25 96 ILE A O 1
ATOM 768 N N . HIS A 1 97 ? 1.820 3.492 -13.151 1.00 88.50 97 HIS A N 1
ATOM 769 C CA . HIS A 1 97 ? 2.044 4.522 -14.164 1.00 88.50 97 HIS A CA 1
ATOM 770 C C . HIS A 1 97 ? 1.027 5.683 -14.107 1.00 88.50 97 HIS A C 1
ATOM 772 O O . HIS A 1 97 ? 1.363 6.782 -14.541 1.00 88.50 97 HIS A O 1
ATOM 778 N N . GLN A 1 98 ? -0.155 5.468 -13.516 1.00 90.81 98 GLN A N 1
ATOM 779 C CA . GLN A 1 98 ? -1.257 6.438 -13.418 1.00 90.81 98 GLN A CA 1
ATOM 780 C C . GLN A 1 98 ? -1.255 7.245 -12.104 1.00 90.81 98 GLN A C 1
ATOM 782 O O . GLN A 1 98 ? -2.168 8.030 -11.874 1.00 90.81 98 GLN A O 1
ATOM 787 N N . ILE A 1 99 ? -0.255 7.081 -11.223 1.00 91.06 99 ILE A N 1
ATOM 788 C CA . ILE A 1 99 ? -0.231 7.716 -9.885 1.00 91.06 99 ILE A CA 1
ATOM 789 C C . ILE A 1 99 ? -0.462 9.232 -9.943 1.00 91.06 99 ILE A C 1
ATOM 791 O O . ILE A 1 99 ? -1.292 9.753 -9.196 1.00 91.06 99 ILE A O 1
ATOM 795 N N . ARG A 1 100 ? 0.248 9.928 -10.838 1.00 89.75 100 ARG A N 1
ATOM 796 C CA . ARG A 1 100 ? 0.097 11.375 -11.043 1.00 89.75 100 ARG A CA 1
ATOM 797 C C . ARG A 1 100 ? -1.255 11.757 -11.642 1.00 89.75 100 ARG A C 1
ATOM 799 O O . ARG A 1 100 ? -1.872 12.690 -11.153 1.00 89.75 100 ARG A O 1
ATOM 806 N N . GLU A 1 101 ? -1.695 11.059 -12.686 1.00 89.69 101 GLU A N 1
ATOM 807 C CA . GLU A 1 101 ? -2.952 11.359 -13.394 1.00 89.69 101 GLU A CA 1
ATOM 808 C C . GLU A 1 101 ? -4.169 11.181 -12.481 1.00 89.69 101 GLU A C 1
ATOM 810 O O . GLU A 1 101 ? -5.132 11.936 -12.551 1.00 89.69 101 GLU A O 1
ATOM 815 N N . GLU A 1 102 ? -4.105 10.209 -11.574 1.00 90.94 102 GLU A N 1
ATOM 816 C CA . GLU A 1 102 ? -5.184 9.915 -10.637 1.00 90.94 102 GLU A CA 1
ATOM 817 C C . GLU A 1 102 ? -5.046 10.639 -9.292 1.00 90.94 102 GLU A C 1
ATOM 819 O O . GLU A 1 102 ? -5.828 10.355 -8.375 1.00 90.94 102 GLU A O 1
ATOM 824 N N . HIS A 1 103 ? -4.085 11.563 -9.162 1.00 93.62 103 HIS A N 1
ATOM 825 C CA . HIS A 1 103 ? -3.847 12.358 -7.953 1.00 93.62 103 HIS A CA 1
ATOM 826 C C . HIS A 1 103 ? -3.690 11.502 -6.687 1.00 93.62 103 HIS A C 1
ATOM 828 O O . HIS A 1 103 ? -4.200 11.831 -5.617 1.00 93.62 103 HIS A O 1
ATOM 834 N N . ILE A 1 104 ? -3.009 10.357 -6.797 1.00 94.56 104 ILE A N 1
ATOM 835 C CA . ILE A 1 104 ? -2.927 9.379 -5.700 1.00 94.56 104 ILE A CA 1
ATOM 836 C C . ILE A 1 104 ? -2.200 9.945 -4.484 1.00 94.56 104 ILE A C 1
ATOM 838 O O . ILE A 1 104 ? -2.575 9.643 -3.352 1.00 94.56 104 ILE A O 1
ATOM 842 N N . PHE A 1 105 ? -1.189 10.785 -4.701 1.00 94.06 105 PHE A N 1
ATOM 843 C CA . PHE A 1 105 ? -0.472 11.430 -3.607 1.00 94.06 105 PHE A CA 1
ATOM 844 C C . PHE A 1 105 ? -1.372 12.416 -2.843 1.00 94.06 105 PHE A C 1
ATOM 846 O O . PHE A 1 105 ? -1.504 12.287 -1.628 1.00 94.06 105 PHE A O 1
ATOM 853 N N . ASP A 1 106 ? -2.074 13.305 -3.553 1.00 92.81 106 ASP A N 1
ATOM 854 C CA . ASP A 1 106 ? -3.015 14.276 -2.967 1.00 92.81 106 ASP A CA 1
ATOM 855 C C . ASP A 1 106 ? -4.149 13.573 -2.211 1.00 92.81 106 ASP A C 1
ATOM 857 O O . ASP A 1 106 ? -4.437 13.890 -1.060 1.00 92.81 106 ASP A O 1
ATOM 861 N N . LYS A 1 107 ? -4.745 12.538 -2.818 1.00 95.19 107 LYS A N 1
ATOM 862 C CA . LYS A 1 107 ? -5.778 11.714 -2.171 1.00 95.19 107 LYS A CA 1
ATOM 863 C C . LYS A 1 107 ? -5.267 11.075 -0.886 1.00 95.19 107 LYS A C 1
ATOM 865 O O . LYS A 1 107 ? -5.976 11.071 0.114 1.00 95.19 107 LYS A O 1
ATOM 870 N N . THR A 1 108 ? -4.038 10.554 -0.906 1.00 96.56 108 THR A N 1
ATOM 871 C CA . THR A 1 108 ? -3.415 9.976 0.292 1.00 96.56 108 THR A CA 1
ATOM 872 C C . THR A 1 108 ? -3.298 11.028 1.389 1.00 96.56 108 THR A C 1
ATOM 874 O O . THR A 1 108 ? -3.680 10.751 2.518 1.00 96.56 108 THR A O 1
ATOM 877 N N . ILE A 1 109 ? -2.835 12.235 1.060 1.00 96.25 109 ILE A N 1
ATOM 878 C CA . ILE A 1 109 ? -2.744 13.360 2.000 1.00 96.25 109 ILE A CA 1
ATOM 879 C C . ILE A 1 109 ? -4.103 13.675 2.628 1.00 96.25 109 ILE A C 1
ATOM 881 O O . ILE A 1 109 ? -4.202 13.690 3.852 1.00 96.25 109 ILE A O 1
ATOM 885 N N . CYS A 1 110 ? -5.153 13.837 1.820 1.00 95.94 110 CYS A N 1
ATOM 886 C CA . CYS A 1 110 ? -6.492 14.140 2.329 1.00 95.94 110 CYS A CA 1
ATOM 887 C C . CYS A 1 110 ? -7.010 13.055 3.285 1.00 95.94 110 CYS A C 1
ATOM 889 O O . CYS A 1 110 ? -7.556 13.365 4.341 1.00 95.94 110 CYS A O 1
ATOM 891 N N . ILE A 1 111 ? -6.803 11.779 2.945 1.00 96.81 111 ILE A N 1
ATOM 892 C CA . ILE A 1 111 ? -7.210 10.653 3.796 1.00 96.81 111 ILE A CA 1
ATOM 893 C C . ILE A 1 111 ? -6.429 10.660 5.116 1.00 96.81 111 ILE A C 1
ATOM 895 O O . ILE A 1 111 ? -7.005 10.438 6.178 1.00 96.81 111 ILE A O 1
ATOM 899 N N . LEU A 1 112 ? -5.117 10.910 5.070 1.00 97.00 112 LEU A N 1
ATOM 900 C CA . LEU A 1 112 ? -4.288 10.963 6.274 1.00 97.00 112 LEU A CA 1
ATOM 901 C C . LEU A 1 112 ? -4.652 12.149 7.170 1.00 97.00 112 LEU A C 1
ATOM 903 O O . LEU A 1 112 ? -4.628 12.002 8.386 1.00 97.00 112 LEU A O 1
ATOM 907 N N . GLU A 1 113 ? -5.037 13.289 6.601 1.00 96.31 113 GLU A N 1
ATOM 908 C CA . GLU A 1 113 ? -5.534 14.443 7.357 1.00 96.31 113 GLU A CA 1
ATOM 909 C C . GLU A 1 113 ? -6.843 14.129 8.082 1.00 96.31 113 GLU A C 1
ATOM 911 O O . GLU A 1 113 ? -6.955 14.393 9.280 1.00 96.31 113 GLU A O 1
ATOM 916 N N . GLU A 1 114 ? -7.793 13.488 7.396 1.00 95.75 114 GLU A N 1
ATOM 917 C CA . GLU A 1 114 ? -9.039 13.020 8.011 1.00 95.75 114 GLU A CA 1
ATOM 918 C C . GLU A 1 114 ? -8.752 12.025 9.146 1.00 95.75 114 GLU A C 1
ATOM 920 O O . GLU A 1 114 ? -9.280 12.155 10.249 1.00 95.75 114 GLU A O 1
ATOM 925 N N . ILE A 1 115 ? -7.868 11.049 8.911 1.00 96.50 115 ILE A N 1
ATOM 926 C CA . ILE A 1 115 ? -7.481 10.069 9.933 1.00 96.50 115 ILE A CA 1
ATOM 927 C C . ILE A 1 115 ? -6.815 10.758 11.122 1.00 96.50 115 ILE A C 1
ATOM 929 O O . ILE A 1 115 ? -7.138 10.426 12.258 1.00 96.50 115 ILE A O 1
ATOM 933 N N . GLN A 1 116 ? -5.909 11.709 10.883 1.00 95.69 116 GLN A N 1
ATOM 934 C CA . GLN A 1 116 ? -5.208 12.428 11.943 1.00 95.69 116 GLN A CA 1
ATOM 935 C C . GLN A 1 116 ? -6.185 13.175 12.851 1.00 95.69 116 GLN A C 1
ATOM 937 O O . GLN A 1 116 ? -6.074 13.073 14.070 1.00 95.69 116 GLN A O 1
ATOM 942 N N . GLN A 1 117 ? -7.170 13.863 12.271 1.00 94.38 117 GLN A N 1
ATOM 943 C CA . GLN A 1 117 ? -8.248 14.499 13.033 1.00 94.38 117 GLN A CA 1
ATOM 944 C C . GLN A 1 117 ? -9.083 13.463 13.792 1.00 94.38 117 GLN A C 1
ATOM 946 O O . GLN A 1 117 ? -9.433 13.663 14.953 1.00 94.38 117 GLN A O 1
ATOM 951 N N . ASN A 1 118 ? -9.368 12.323 13.159 1.00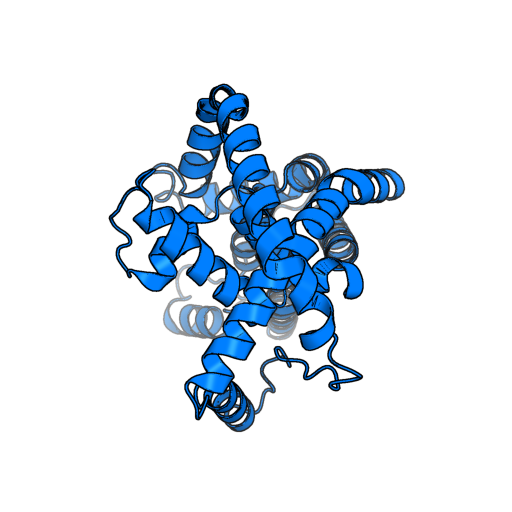 92.56 118 ASN A N 1
ATOM 952 C CA . ASN A 1 118 ? -10.181 11.272 13.756 1.00 92.56 118 ASN A CA 1
ATOM 953 C C . ASN A 1 118 ? -9.514 10.567 14.936 1.00 92.56 118 ASN A C 1
ATOM 955 O O . ASN A 1 118 ? -10.263 10.038 15.754 1.00 92.56 118 ASN A O 1
ATOM 959 N N . ILE A 1 119 ? -8.179 10.535 15.028 1.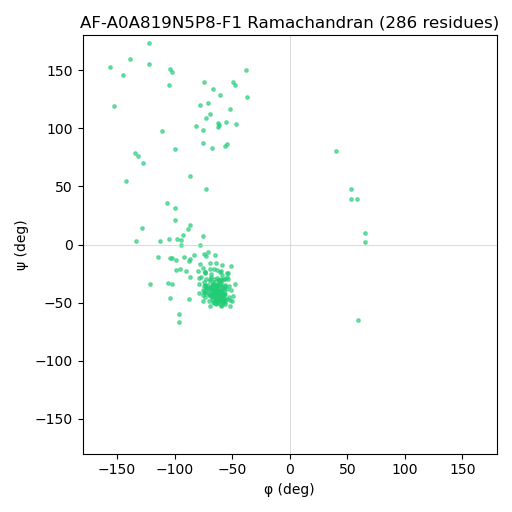00 94.56 119 ILE A N 1
ATOM 960 C CA . ILE A 1 119 ? -7.436 9.892 16.129 1.00 94.56 119 ILE A CA 1
ATOM 961 C C . ILE A 1 119 ? -6.962 10.870 17.209 1.00 94.56 119 ILE A C 1
ATOM 963 O O . ILE A 1 119 ? -6.513 10.417 18.264 1.00 94.56 119 ILE A O 1
ATOM 967 N N . ASP A 1 120 ? -7.007 12.180 16.958 1.00 90.69 120 ASP A N 1
ATOM 968 C CA . ASP A 1 120 ? -6.428 13.163 17.873 1.00 90.69 120 ASP A CA 1
ATOM 969 C C . ASP A 1 120 ? -7.083 13.097 19.261 1.00 90.69 120 ASP A C 1
ATOM 971 O O . ASP A 1 120 ? -8.307 13.056 19.400 1.00 90.69 120 ASP A O 1
ATOM 975 N N . GLY A 1 121 ? -6.248 13.001 20.298 1.00 86.00 121 GLY A N 1
ATOM 976 C CA . GLY A 1 121 ? -6.677 12.830 21.689 1.00 86.00 121 GLY A CA 1
ATOM 977 C C . GLY A 1 121 ? -7.391 11.510 22.028 1.00 86.00 121 GLY A C 1
ATOM 978 O O . GLY A 1 121 ? -7.785 11.330 23.180 1.00 86.00 121 GLY A O 1
ATOM 979 N N . LYS A 1 122 ? -7.560 10.572 21.085 1.00 91.19 122 LYS A N 1
ATOM 980 C CA . LYS A 1 122 ? -8.326 9.337 21.310 1.00 91.19 122 LYS A CA 1
ATOM 981 C C . LYS A 1 122 ? -7.451 8.113 21.540 1.00 91.19 122 LYS A C 1
ATOM 983 O O . LYS A 1 122 ? -6.372 7.949 20.968 1.00 91.19 122 LYS A O 1
ATOM 988 N N . GLN A 1 123 ? -7.969 7.193 22.352 1.00 92.56 123 GLN A N 1
ATOM 989 C CA . GLN A 1 123 ? -7.342 5.892 22.570 1.00 92.56 123 GLN A CA 1
ATOM 990 C C . GLN A 1 123 ? -7.546 4.942 21.380 1.00 92.56 123 GLN A C 1
ATOM 992 O O . GLN A 1 123 ? -6.619 4.219 21.017 1.00 92.56 123 GLN A O 1
ATOM 997 N N . TYR A 1 124 ? -8.740 4.966 20.786 1.00 94.69 124 TYR A N 1
ATOM 998 C CA . TYR A 1 124 ? -9.157 4.166 19.633 1.00 94.69 124 TYR A CA 1
ATOM 999 C C . TYR A 1 124 ? -9.974 5.036 18.668 1.00 94.69 124 TYR A C 1
ATOM 1001 O O . TYR A 1 124 ? -10.529 6.056 19.081 1.00 94.69 124 TYR A O 1
ATOM 1009 N N . LEU A 1 125 ? -10.099 4.633 17.400 1.00 93.25 125 LEU A N 1
ATOM 1010 C CA . LEU A 1 125 ? -10.866 5.377 16.385 1.00 93.25 125 LEU A CA 1
ATOM 1011 C C . LEU A 1 125 ? -12.326 5.605 16.806 1.00 93.25 125 LEU A C 1
ATOM 1013 O O . LEU A 1 125 ? -12.899 6.663 16.543 1.00 93.25 125 LEU A O 1
ATOM 1017 N N . PHE A 1 126 ? -12.898 4.630 17.514 1.00 90.75 126 PHE A N 1
ATOM 1018 C CA . PHE A 1 126 ? -14.260 4.662 18.047 1.00 90.75 126 PHE A CA 1
ATOM 1019 C C . PHE A 1 126 ? -14.289 4.875 19.572 1.00 90.75 126 PHE A C 1
ATOM 1021 O O . PHE A 1 126 ? -15.162 4.342 20.252 1.00 90.75 126 PHE A O 1
ATOM 1028 N N . ASN A 1 127 ? -13.343 5.682 20.081 1.00 78.88 127 ASN A N 1
ATOM 1029 C CA . ASN A 1 127 ? -13.133 6.124 21.470 1.00 78.88 127 ASN A CA 1
ATOM 1030 C C . ASN A 1 127 ? -12.899 5.005 22.497 1.00 78.88 127 ASN A C 1
ATOM 1032 O O . ASN A 1 127 ? -11.820 4.918 23.083 1.00 78.88 127 ASN A O 1
ATOM 1036 N N . ASP A 1 128 ? -13.903 4.165 22.719 1.00 82.81 128 ASP A N 1
ATOM 1037 C CA . ASP A 1 128 ? -14.066 3.419 23.968 1.00 82.81 128 ASP A CA 1
ATOM 1038 C C . ASP A 1 128 ? -13.477 2.003 23.878 1.00 82.81 128 ASP A C 1
ATOM 1040 O O . ASP A 1 128 ? -13.172 1.370 24.890 1.00 82.81 128 ASP A O 1
ATOM 1044 N N . GLN A 1 129 ? -13.308 1.492 22.656 1.00 89.75 129 GLN A N 1
ATOM 1045 C CA . GLN A 1 129 ? -12.977 0.096 22.400 1.00 89.75 129 GLN A CA 1
ATOM 1046 C C . GLN A 1 129 ? -12.057 -0.054 21.186 1.00 89.75 129 GLN A C 1
ATOM 1048 O O . GLN A 1 129 ? -12.170 0.680 20.208 1.00 89.75 129 GLN A O 1
ATOM 1053 N N . PHE A 1 130 ? -11.168 -1.048 21.250 1.00 93.12 130 PHE A N 1
ATOM 1054 C CA . PHE A 1 130 ? -10.406 -1.522 20.099 1.00 93.12 130 PHE A CA 1
ATOM 1055 C C . PHE A 1 130 ? -11.328 -2.265 19.127 1.00 93.12 130 PHE A C 1
ATOM 1057 O O . PHE A 1 130 ? -11.956 -3.251 19.506 1.00 93.12 130 PHE A O 1
ATOM 1064 N N . THR A 1 131 ? -11.394 -1.805 17.881 1.00 94.44 131 THR A N 1
ATOM 1065 C CA . THR A 1 131 ? -12.316 -2.329 16.867 1.00 94.44 131 THR A CA 1
ATOM 1066 C C . THR A 1 131 ? -11.593 -2.838 15.623 1.00 94.44 131 THR A C 1
ATOM 1068 O O . THR A 1 131 ? -10.394 -2.620 15.420 1.00 94.44 131 THR A O 1
ATOM 1071 N N . ALA A 1 132 ? -12.354 -3.462 14.719 1.00 94.88 132 ALA A N 1
ATOM 1072 C CA . ALA A 1 132 ? -11.872 -3.824 13.387 1.00 94.88 132 ALA A CA 1
ATOM 1073 C C . ALA A 1 132 ? -11.290 -2.626 12.608 1.00 94.88 132 ALA A C 1
ATOM 1075 O O . ALA A 1 132 ? -10.403 -2.821 11.775 1.00 94.88 132 ALA A O 1
ATOM 1076 N N . ALA A 1 133 ? -11.743 -1.396 12.877 1.00 95.81 133 ALA A N 1
ATOM 1077 C CA . ALA A 1 133 ? -11.234 -0.201 12.209 1.00 95.81 133 ALA A CA 1
ATOM 1078 C C . ALA A 1 133 ? -9.793 0.125 12.620 1.00 95.81 133 ALA A C 1
ATOM 1080 O O . ALA A 1 133 ? -8.966 0.401 11.751 1.00 95.81 133 ALA A O 1
ATOM 1081 N N . ASP A 1 134 ? -9.476 0.037 13.916 1.00 96.06 134 ASP A N 1
ATOM 1082 C CA . ASP A 1 134 ? -8.123 0.254 14.441 1.00 96.06 134 ASP A CA 1
ATOM 1083 C C . ASP A 1 134 ? -7.147 -0.772 13.841 1.00 96.06 134 ASP A C 1
ATOM 1085 O O . ASP A 1 134 ? -6.070 -0.418 13.352 1.00 96.06 134 ASP A O 1
ATOM 1089 N N . LEU A 1 135 ? -7.560 -2.045 13.805 1.00 94.88 135 LEU A N 1
ATOM 1090 C CA . LEU A 1 135 ? -6.795 -3.133 13.191 1.00 94.88 135 LEU A CA 1
ATOM 1091 C C . LEU A 1 135 ? -6.579 -2.904 11.686 1.00 94.88 135 LEU A C 1
ATOM 1093 O O . LEU A 1 135 ? -5.463 -3.046 11.182 1.00 94.88 135 LEU A O 1
ATOM 1097 N N . THR A 1 136 ? -7.636 -2.514 10.970 1.00 95.88 136 THR A N 1
ATOM 1098 C CA . THR A 1 136 ? -7.591 -2.266 9.521 1.00 95.88 136 THR A CA 1
ATOM 1099 C C . THR A 1 136 ? -6.658 -1.100 9.196 1.00 95.88 136 THR A C 1
ATOM 1101 O O . THR A 1 136 ? -5.779 -1.241 8.346 1.00 95.88 136 THR A O 1
ATOM 1104 N N . LEU A 1 137 ? -6.771 0.025 9.910 1.00 97.06 137 LEU A N 1
ATOM 1105 C CA . LEU A 1 137 ? -5.872 1.169 9.743 1.00 97.06 137 LEU A CA 1
ATOM 1106 C C . LEU A 1 137 ? -4.412 0.772 10.000 1.00 97.06 137 LEU A C 1
ATOM 1108 O O . LEU A 1 137 ? -3.534 1.045 9.179 1.00 97.06 137 LEU A O 1
ATOM 1112 N N . THR A 1 138 ? -4.169 0.058 11.100 1.00 94.75 138 THR A N 1
ATOM 1113 C CA . THR A 1 138 ? -2.838 -0.407 11.511 1.00 94.75 138 THR A CA 1
ATOM 1114 C C . THR A 1 138 ? -2.168 -1.279 10.449 1.00 94.75 138 THR A C 1
ATOM 1116 O O . THR A 1 138 ? -0.956 -1.169 10.228 1.00 94.75 138 THR A O 1
ATOM 1119 N N . ALA A 1 139 ? -2.940 -2.132 9.772 1.00 92.69 139 ALA A N 1
ATOM 1120 C CA . ALA A 1 139 ? -2.452 -2.977 8.687 1.00 92.69 139 ALA A CA 1
ATOM 1121 C C . ALA A 1 139 ? -2.185 -2.175 7.401 1.00 92.69 139 ALA A C 1
ATOM 1123 O O . ALA A 1 139 ? -1.138 -2.335 6.770 1.00 92.69 139 ALA A O 1
ATOM 1124 N N . LEU A 1 140 ? -3.111 -1.293 7.016 1.00 95.25 140 LEU A N 1
ATOM 1125 C CA . LEU A 1 140 ? -3.070 -0.596 5.727 1.00 95.25 140 LEU A CA 1
ATOM 1126 C C . LEU A 1 140 ? -2.108 0.591 5.683 1.00 95.25 140 LEU A C 1
ATOM 1128 O O . LEU A 1 140 ? -1.669 0.958 4.595 1.00 95.25 140 LEU A O 1
ATOM 1132 N N . ILE A 1 141 ? -1.756 1.180 6.829 1.00 95.25 141 ILE A N 1
ATOM 1133 C CA . ILE A 1 141 ? -0.841 2.329 6.880 1.00 95.25 141 ILE A CA 1
ATOM 1134 C C . ILE A 1 141 ? 0.621 1.930 6.623 1.00 95.25 141 ILE A C 1
ATOM 1136 O O . ILE A 1 141 ? 1.432 2.745 6.189 1.00 95.25 141 ILE A O 1
ATOM 1140 N N . GLN A 1 142 ? 0.986 0.669 6.871 1.00 91.25 142 GLN A N 1
ATOM 1141 C CA . GLN A 1 142 ? 2.384 0.223 6.857 1.00 91.25 142 GLN A CA 1
ATOM 1142 C C . GLN A 1 142 ? 3.157 0.491 5.572 1.00 91.25 142 GLN A C 1
ATOM 1144 O O . GLN A 1 142 ? 4.303 0.930 5.677 1.00 91.25 142 GLN A O 1
ATOM 1149 N N . PRO A 1 143 ? 2.588 0.277 4.372 1.00 93.56 143 PRO A N 1
ATOM 1150 C CA . PRO A 1 143 ? 3.308 0.544 3.136 1.00 93.56 143 PRO A CA 1
ATOM 1151 C C . PRO A 1 143 ? 3.789 2.003 3.045 1.00 93.56 143 PRO A C 1
ATOM 1153 O O . PRO A 1 143 ? 4.855 2.266 2.491 1.00 93.56 143 PRO A O 1
ATOM 1156 N N . LEU A 1 144 ? 3.070 2.951 3.660 1.00 94.69 144 LEU A N 1
ATOM 1157 C CA . LEU A 1 144 ? 3.448 4.367 3.661 1.00 94.69 144 LEU A CA 1
ATOM 1158 C C . LEU A 1 144 ? 4.699 4.672 4.495 1.00 94.69 144 LEU A C 1
ATOM 1160 O O . LEU A 1 144 ? 5.322 5.707 4.273 1.00 94.69 144 LEU A O 1
ATOM 1164 N N . ARG A 1 145 ? 5.141 3.769 5.386 1.00 92.38 145 ARG A N 1
ATOM 1165 C CA . ARG A 1 145 ? 6.426 3.919 6.104 1.00 92.38 145 ARG A CA 1
ATOM 1166 C C . ARG A 1 145 ? 7.626 3.971 5.163 1.00 92.38 145 ARG A C 1
ATOM 1168 O O . ARG A 1 145 ? 8.668 4.508 5.524 1.00 92.38 145 ARG A O 1
ATOM 1175 N N . MET A 1 146 ? 7.484 3.423 3.955 1.00 86.94 146 MET A N 1
ATOM 1176 C CA . MET A 1 146 ? 8.527 3.450 2.929 1.00 86.94 146 MET A CA 1
ATOM 1177 C C . MET A 1 146 ? 8.684 4.830 2.278 1.00 86.94 146 MET A C 1
ATOM 1179 O O . MET A 1 146 ? 9.623 5.031 1.515 1.00 86.94 146 MET A O 1
ATOM 1183 N N . ILE A 1 147 ? 7.783 5.776 2.562 1.00 89.25 147 ILE A N 1
ATOM 1184 C CA . ILE A 1 147 ? 7.748 7.109 1.960 1.00 89.25 147 ILE A CA 1
ATOM 1185 C C . ILE A 1 147 ? 8.121 8.118 3.052 1.00 89.25 147 ILE A C 1
ATOM 1187 O O . ILE A 1 147 ? 7.259 8.505 3.846 1.00 89.25 147 ILE A O 1
ATOM 1191 N N . PRO A 1 148 ? 9.392 8.563 3.122 1.00 85.75 148 PRO A N 1
ATOM 1192 C CA . PRO A 1 148 ? 9.889 9.328 4.264 1.00 85.75 148 PRO A CA 1
ATOM 1193 C C . PRO A 1 148 ? 9.090 10.601 4.547 1.00 85.75 148 PRO A C 1
ATOM 1195 O O . PRO A 1 148 ? 8.819 10.903 5.703 1.00 85.75 148 PRO A O 1
ATOM 1198 N N . ALA A 1 149 ? 8.674 11.317 3.501 1.00 87.62 149 ALA A N 1
ATOM 1199 C CA . ALA A 1 149 ? 7.933 12.566 3.636 1.00 87.62 149 ALA A CA 1
ATOM 1200 C C . ALA A 1 149 ? 6.576 12.381 4.341 1.00 87.62 149 ALA A C 1
ATOM 1202 O O . ALA A 1 149 ? 6.248 13.128 5.262 1.00 87.62 149 ALA A O 1
ATOM 1203 N N . LEU A 1 150 ? 5.821 11.339 3.968 1.00 92.75 150 LEU A N 1
ATOM 1204 C CA . LEU A 1 150 ? 4.542 11.008 4.605 1.00 92.75 150 LEU A CA 1
ATOM 1205 C C . LEU A 1 150 ? 4.747 10.469 6.021 1.00 92.75 150 LEU A C 1
ATOM 1207 O O . LEU A 1 150 ? 4.027 10.866 6.933 1.00 92.75 150 LEU A O 1
ATOM 1211 N N . PHE A 1 151 ? 5.750 9.608 6.216 1.00 90.25 151 PHE A N 1
ATOM 1212 C CA . PHE A 1 151 ? 6.074 9.073 7.536 1.00 90.25 151 PHE A CA 1
ATOM 1213 C C . PHE A 1 151 ? 6.417 10.175 8.545 1.00 90.25 151 PHE A C 1
ATOM 1215 O O . PHE A 1 151 ? 5.948 10.143 9.680 1.00 90.25 151 PHE A O 1
ATOM 1222 N N . ILE A 1 152 ? 7.207 11.165 8.122 1.00 89.25 152 ILE A N 1
ATOM 1223 C CA . ILE A 1 152 ? 7.607 12.288 8.971 1.00 89.25 152 ILE A CA 1
ATOM 1224 C C . ILE A 1 152 ? 6.415 13.208 9.259 1.00 89.25 152 ILE A C 1
ATOM 1226 O O . ILE A 1 152 ? 6.192 13.531 10.424 1.00 89.25 152 ILE A O 1
ATOM 1230 N N . LYS A 1 153 ? 5.640 13.615 8.239 1.00 92.50 153 LYS A N 1
ATOM 1231 C CA . LYS A 1 153 ? 4.509 14.544 8.434 1.00 92.50 153 LYS A CA 1
ATOM 1232 C C . LYS A 1 153 ? 3.418 13.938 9.320 1.00 92.50 153 LYS A C 1
ATOM 1234 O O . LYS A 1 153 ? 2.955 14.588 10.250 1.00 92.50 153 LYS A O 1
ATOM 1239 N N . TYR A 1 154 ? 3.040 12.689 9.062 1.00 95.50 154 TYR A N 1
ATOM 1240 C CA . TYR A 1 154 ? 1.927 12.015 9.737 1.00 95.50 154 TYR A CA 1
ATOM 1241 C C . TYR A 1 154 ? 2.396 11.078 10.858 1.00 95.50 154 TYR A C 1
ATOM 1243 O O . TYR A 1 154 ? 1.765 10.054 11.129 1.00 95.50 154 TYR A O 1
ATOM 1251 N N . LYS A 1 155 ? 3.518 11.412 11.515 1.00 92.75 155 LYS A N 1
ATOM 1252 C CA . LYS A 1 155 ? 4.161 10.581 12.547 1.00 92.75 155 LYS A CA 1
ATOM 1253 C C . LYS A 1 155 ? 3.188 10.130 13.641 1.00 92.75 155 LYS A C 1
ATOM 1255 O O . LYS A 1 155 ? 3.228 8.970 14.040 1.00 92.75 155 LYS A O 1
ATOM 1260 N N . SER A 1 156 ? 2.278 11.008 14.063 1.00 94.56 156 SER A N 1
ATOM 1261 C CA . SER A 1 156 ? 1.261 10.719 15.083 1.00 94.56 156 SER A CA 1
ATOM 1262 C C . SER A 1 156 ? 0.344 9.546 14.711 1.00 94.56 156 SER A C 1
ATOM 1264 O O . SER A 1 156 ? 0.003 8.745 15.579 1.00 94.56 156 SER A O 1
ATOM 1266 N N . ILE A 1 157 ? -0.008 9.386 13.428 1.00 96.69 157 ILE A N 1
ATOM 1267 C CA . ILE A 1 157 ? -0.807 8.248 12.942 1.00 96.69 157 ILE A CA 1
ATOM 1268 C C . ILE A 1 157 ? -0.017 6.948 13.081 1.00 96.69 157 ILE A C 1
ATOM 1270 O O . ILE A 1 157 ? -0.550 5.935 13.537 1.00 96.69 157 ILE A O 1
ATOM 1274 N N . PHE A 1 158 ? 1.263 6.967 12.703 1.00 95.00 158 PHE A N 1
ATOM 1275 C CA . PHE A 1 158 ? 2.127 5.793 12.811 1.00 95.00 158 PHE A CA 1
ATOM 1276 C C . PHE A 1 158 ? 2.368 5.399 14.267 1.00 95.00 158 PHE A C 1
ATOM 1278 O O . PHE A 1 158 ? 2.280 4.214 14.571 1.00 95.00 158 PHE A O 1
ATOM 1285 N N . GLU A 1 159 ? 2.597 6.370 15.152 1.00 92.62 159 GLU A N 1
ATOM 1286 C CA . GLU A 1 159 ? 2.729 6.148 16.596 1.00 92.62 159 GLU A CA 1
ATOM 1287 C C . GLU A 1 159 ? 1.440 5.588 17.200 1.00 92.62 159 GLU A C 1
ATOM 1289 O O . GLU A 1 159 ? 1.486 4.650 17.991 1.00 92.62 159 GLU A O 1
ATOM 1294 N N . TYR A 1 160 ? 0.278 6.112 16.802 1.00 95.19 160 TYR A N 1
ATOM 1295 C CA . TYR A 1 160 ? -1.008 5.541 17.189 1.00 95.19 160 TYR A CA 1
ATOM 1296 C C . TYR A 1 160 ? -1.110 4.066 16.758 1.00 95.19 160 TYR A C 1
ATOM 1298 O O . TYR A 1 160 ? -1.424 3.219 17.591 1.00 95.19 160 TYR A O 1
ATOM 1306 N N . CYS A 1 161 ? -0.773 3.735 15.507 1.00 94.44 161 CYS A N 1
ATOM 1307 C CA . CYS A 1 161 ? -0.826 2.356 15.010 1.00 94.44 161 CYS A CA 1
ATOM 1308 C C . CYS A 1 161 ? 0.180 1.433 15.712 1.00 94.44 161 CYS A C 1
ATOM 1310 O O . CYS A 1 161 ? -0.127 0.265 15.944 1.00 94.44 161 CYS A O 1
ATOM 1312 N N . ASP A 1 162 ? 1.362 1.941 16.067 1.00 91.25 162 ASP A N 1
ATOM 1313 C CA . ASP A 1 162 ? 2.334 1.184 16.857 1.00 91.25 162 ASP A CA 1
ATOM 1314 C C . ASP A 1 162 ? 1.757 0.865 18.235 1.00 91.25 162 ASP A C 1
ATOM 1316 O O . ASP A 1 162 ? 1.659 -0.308 18.574 1.00 91.25 162 ASP A O 1
ATOM 1320 N N . ARG A 1 163 ? 1.214 1.850 18.965 1.00 91.88 163 ARG A N 1
ATOM 1321 C CA . ARG A 1 163 ? 0.555 1.595 20.262 1.00 91.88 163 ARG A CA 1
ATOM 1322 C C . ARG A 1 163 ? -0.555 0.544 20.177 1.00 91.88 163 ARG A C 1
ATOM 1324 O O . ARG A 1 163 ? -0.729 -0.238 21.112 1.00 91.88 163 ARG A O 1
ATOM 1331 N N . ILE A 1 164 ? -1.333 0.537 19.089 1.00 92.75 164 ILE A N 1
ATOM 1332 C CA . ILE A 1 164 ? -2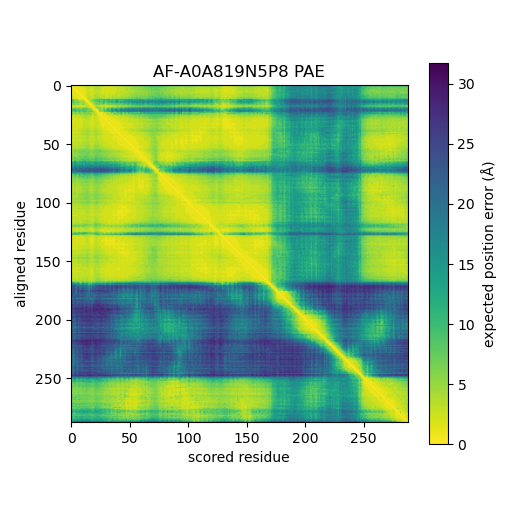.370 -0.479 18.862 1.00 92.75 164 ILE A CA 1
ATOM 1333 C C . ILE A 1 164 ? -1.747 -1.878 18.769 1.00 92.75 164 ILE A C 1
ATOM 1335 O O . ILE A 1 164 ? -2.248 -2.796 19.418 1.00 92.75 164 ILE A O 1
ATOM 1339 N N . ARG A 1 165 ? -0.646 -2.041 18.026 1.00 89.06 165 ARG A N 1
ATOM 1340 C CA . ARG A 1 165 ? 0.072 -3.324 17.928 1.00 89.06 165 ARG A CA 1
ATOM 1341 C C . ARG A 1 165 ? 0.648 -3.759 19.253 1.00 89.06 165 ARG A C 1
ATOM 1343 O O . ARG A 1 165 ? 0.361 -4.863 19.678 1.00 89.06 165 ARG A O 1
ATOM 1350 N N . GLU A 1 166 ? 1.390 -2.887 19.927 1.00 86.31 166 GLU A N 1
ATOM 1351 C CA . GLU A 1 166 ? 2.042 -3.233 21.195 1.00 86.31 166 GLU A CA 1
ATOM 1352 C C . GLU A 1 166 ? 1.028 -3.736 22.232 1.00 86.31 166 GLU A C 1
ATOM 1354 O O . GLU A 1 166 ? 1.307 -4.645 23.009 1.00 86.31 166 GLU A O 1
ATOM 1359 N N . ARG A 1 167 ? -0.182 -3.164 22.229 1.00 89.19 167 ARG A N 1
ATOM 1360 C CA . ARG A 1 167 ? -1.246 -3.530 23.166 1.00 89.19 167 ARG A CA 1
ATOM 1361 C C . ARG A 1 167 ? -1.985 -4.817 22.794 1.00 89.19 167 ARG A C 1
ATOM 1363 O O . ARG A 1 167 ? -2.455 -5.512 23.697 1.00 89.19 167 ARG A O 1
ATOM 1370 N N . HIS A 1 168 ? -2.159 -5.100 21.504 1.00 86.12 168 HIS A N 1
ATOM 1371 C CA . HIS A 1 168 ? -3.055 -6.166 21.030 1.00 86.12 168 HIS A CA 1
ATOM 1372 C C . HIS A 1 168 ? -2.346 -7.331 20.336 1.00 86.12 168 HIS A C 1
ATOM 1374 O O . HIS A 1 168 ? -2.970 -8.376 20.162 1.00 86.12 168 HIS A O 1
ATOM 1380 N N . ASP A 1 169 ? -1.057 -7.191 20.034 1.00 78.19 169 ASP A N 1
ATOM 1381 C CA . ASP A 1 169 ? -0.174 -8.239 19.526 1.00 78.19 169 ASP A CA 1
ATOM 1382 C C . ASP A 1 169 ? 1.182 -8.238 20.270 1.00 78.19 169 ASP A C 1
ATOM 1384 O O . ASP A 1 169 ? 2.188 -7.722 19.779 1.00 78.19 169 ASP A O 1
ATOM 1388 N N . PRO A 1 170 ? 1.230 -8.802 21.492 1.00 58.88 170 PRO A N 1
ATOM 1389 C CA . PRO A 1 170 ? 2.443 -8.811 22.307 1.00 58.88 170 PRO A CA 1
ATOM 1390 C C . PRO A 1 170 ? 3.524 -9.782 21.798 1.00 58.88 170 PRO A C 1
ATOM 1392 O O . PRO A 1 170 ? 4.642 -9.746 22.307 1.00 58.88 170 PRO A O 1
ATOM 1395 N N . ASN A 1 171 ? 3.214 -10.647 20.822 1.00 61.03 171 ASN A N 1
ATOM 1396 C CA . ASN A 1 171 ? 4.117 -11.703 20.354 1.00 61.03 171 ASN A CA 1
ATOM 1397 C C . ASN A 1 171 ? 4.819 -11.364 19.022 1.00 61.03 171 ASN A C 1
ATOM 1399 O O . ASN A 1 171 ? 5.777 -12.044 18.667 1.00 61.03 171 ASN A O 1
ATOM 1403 N N . GLU A 1 172 ? 4.409 -10.308 18.306 1.00 55.97 172 GLU A N 1
ATOM 1404 C CA . GLU A 1 172 ? 5.037 -9.862 17.043 1.00 55.97 172 GLU A CA 1
ATOM 1405 C C . GLU A 1 172 ? 6.216 -8.873 17.212 1.00 55.97 172 GLU A C 1
ATOM 1407 O O . GLU A 1 172 ? 6.694 -8.293 16.235 1.00 55.97 172 GLU A O 1
ATOM 1412 N N . PHE A 1 173 ? 6.754 -8.698 18.426 1.00 49.75 173 PHE A N 1
ATOM 1413 C CA . PHE A 1 173 ? 7.978 -7.904 18.656 1.00 49.75 173 PHE A CA 1
ATOM 1414 C C . PHE A 1 173 ? 9.283 -8.610 18.226 1.00 49.75 173 PHE A C 1
ATOM 1416 O O . PHE A 1 173 ? 10.375 -8.089 18.461 1.00 49.75 173 PHE A O 1
ATOM 1423 N N . GLU A 1 174 ? 9.207 -9.770 17.566 1.00 46.00 174 GLU A N 1
ATOM 1424 C CA . GLU A 1 174 ? 10.344 -10.347 16.842 1.00 46.00 174 GLU A CA 1
ATOM 1425 C C . GLU A 1 174 ? 10.576 -9.587 15.528 1.00 46.00 174 GLU A C 1
ATOM 1427 O O . GLU A 1 174 ? 10.057 -9.959 14.476 1.00 46.00 174 GLU A O 1
ATOM 1432 N N . ASP A 1 175 ? 11.372 -8.511 15.601 1.00 51.09 175 ASP A N 1
ATOM 1433 C CA . ASP A 1 175 ? 11.936 -7.766 14.465 1.00 51.09 175 ASP A CA 1
ATOM 1434 C C . ASP A 1 175 ? 10.917 -7.600 13.320 1.00 51.09 175 ASP A C 1
ATOM 1436 O O . ASP A 1 175 ? 10.938 -8.343 12.322 1.00 51.09 175 ASP A O 1
ATOM 1440 N N . SER A 1 176 ? 10.000 -6.629 13.450 1.00 52.91 176 SER A N 1
ATOM 1441 C CA . SER A 1 176 ? 8.953 -6.422 12.442 1.00 52.91 176 SER A CA 1
ATOM 1442 C C . SER A 1 176 ? 9.575 -6.426 11.039 1.00 52.91 176 SER A C 1
ATOM 1444 O O . SER A 1 176 ? 10.662 -5.887 10.809 1.00 52.91 176 SER A O 1
ATOM 1446 N N . TYR A 1 177 ? 8.936 -7.088 10.073 1.00 51.72 177 TYR A N 1
ATOM 1447 C CA . TYR A 1 177 ? 9.427 -7.163 8.687 1.00 51.72 177 TYR A CA 1
ATOM 1448 C C . TYR A 1 177 ? 9.848 -5.781 8.140 1.00 51.72 177 TYR A C 1
ATOM 1450 O O . TYR A 1 177 ? 10.841 -5.646 7.420 1.00 51.72 177 TYR A O 1
ATOM 1458 N N . VAL A 1 178 ? 9.133 -4.738 8.568 1.00 50.94 178 VAL A N 1
ATOM 1459 C CA . VAL A 1 178 ? 9.413 -3.333 8.263 1.00 50.94 178 VAL A CA 1
ATOM 1460 C C . VAL A 1 178 ? 10.680 -2.830 8.957 1.00 50.94 178 VAL A C 1
ATOM 1462 O O . VAL A 1 178 ? 11.464 -2.121 8.338 1.00 50.94 178 VAL A O 1
ATOM 1465 N N . GLU A 1 179 ? 10.931 -3.204 10.205 1.00 51.97 179 GLU A N 1
ATOM 1466 C CA . GLU A 1 179 ? 12.146 -2.848 10.939 1.00 51.97 179 GLU A CA 1
ATOM 1467 C C . GLU A 1 179 ? 13.387 -3.545 10.371 1.00 51.97 179 GLU A C 1
ATOM 1469 O O . GLU A 1 179 ? 14.417 -2.897 10.203 1.00 51.97 179 GLU A O 1
ATOM 1474 N N . ARG A 1 180 ? 13.274 -4.798 9.905 1.00 56.62 180 ARG A N 1
ATOM 1475 C CA . ARG A 1 180 ? 14.322 -5.448 9.090 1.00 56.62 180 ARG A CA 1
ATOM 1476 C C . ARG A 1 180 ? 14.574 -4.700 7.777 1.00 56.62 180 ARG A C 1
ATOM 1478 O O . ARG A 1 180 ? 15.728 -4.433 7.429 1.00 56.62 180 ARG A O 1
ATOM 1485 N N . LEU A 1 181 ? 13.513 -4.278 7.084 1.00 51.91 181 LEU A N 1
ATOM 1486 C CA . LEU A 1 181 ? 13.605 -3.433 5.886 1.00 51.91 181 LEU A CA 1
ATOM 1487 C C . LEU A 1 181 ? 14.297 -2.088 6.180 1.00 51.91 181 LEU A C 1
ATOM 1489 O O . LEU A 1 181 ? 15.215 -1.701 5.451 1.00 51.91 181 LEU A O 1
ATOM 1493 N N . LEU A 1 182 ? 13.906 -1.392 7.252 1.00 55.00 182 LEU A N 1
ATOM 1494 C CA . LEU A 1 182 ? 14.424 -0.078 7.658 1.00 55.00 182 LEU A CA 1
ATOM 1495 C C . LEU A 1 182 ? 15.862 -0.140 8.202 1.00 55.00 182 LEU A C 1
ATOM 1497 O O . LEU A 1 182 ? 16.676 0.734 7.892 1.00 55.00 182 LEU A O 1
ATOM 1501 N N . LYS A 1 183 ? 16.223 -1.182 8.956 1.00 56.19 183 LYS A N 1
ATOM 1502 C CA . LYS A 1 183 ? 17.586 -1.412 9.467 1.00 56.19 183 LYS A CA 1
ATOM 1503 C C . LYS A 1 183 ? 18.562 -1.649 8.311 1.00 56.19 183 LYS A C 1
ATOM 1505 O O . LYS A 1 183 ? 19.637 -1.048 8.283 1.00 56.19 183 LYS A O 1
ATOM 1510 N N . HIS A 1 184 ? 18.139 -2.382 7.278 1.00 53.66 184 HIS A N 1
ATOM 1511 C CA . HIS A 1 184 ? 18.874 -2.466 6.011 1.00 53.66 184 HIS A CA 1
ATOM 1512 C C . HIS A 1 184 ? 18.937 -1.130 5.244 1.00 53.66 184 HIS A C 1
ATOM 1514 O O . HIS A 1 184 ? 19.953 -0.853 4.603 1.00 53.66 184 HIS A O 1
ATOM 1520 N N . HIS A 1 185 ? 17.916 -0.263 5.327 1.00 49.69 185 HIS A N 1
ATOM 1521 C CA . HIS A 1 185 ? 17.966 1.086 4.736 1.00 49.69 185 HIS A CA 1
ATOM 1522 C C . HIS A 1 185 ? 18.998 2.006 5.414 1.00 49.69 185 HIS A C 1
ATOM 1524 O O . HIS A 1 185 ? 19.702 2.733 4.710 1.00 49.69 185 HIS A O 1
ATOM 1530 N N . ARG A 1 186 ? 19.135 1.972 6.750 1.00 51.16 186 ARG A N 1
ATOM 1531 C CA . ARG A 1 186 ? 20.174 2.751 7.458 1.00 51.16 186 ARG A CA 1
ATOM 1532 C C . ARG A 1 186 ? 21.588 2.281 7.115 1.00 51.16 186 ARG A C 1
ATOM 1534 O O . ARG A 1 186 ? 22.460 3.123 6.931 1.00 51.16 186 ARG A O 1
ATOM 1541 N N . GLN A 1 187 ? 21.809 0.973 6.980 1.00 47.94 187 GLN A N 1
ATOM 1542 C CA . GLN A 1 187 ? 23.138 0.425 6.682 1.00 47.94 187 GLN A CA 1
ATOM 1543 C C . GLN A 1 187 ? 23.597 0.638 5.229 1.00 47.94 187 GLN A C 1
ATOM 1545 O O . GLN A 1 187 ? 24.786 0.830 4.999 1.00 47.94 187 GLN A O 1
ATOM 1550 N N . ARG A 1 188 ? 22.695 0.649 4.235 1.00 49.31 188 ARG A N 1
ATOM 1551 C CA . ARG A 1 188 ? 23.080 0.725 2.807 1.00 49.31 188 ARG A CA 1
ATOM 1552 C C . ARG A 1 188 ? 23.092 2.132 2.194 1.00 49.31 188 ARG A C 1
ATOM 1554 O O . ARG A 1 188 ? 23.489 2.280 1.044 1.00 49.31 188 ARG A O 1
ATOM 1561 N N . ARG A 1 189 ? 22.767 3.197 2.939 1.00 44.78 189 ARG A N 1
ATOM 1562 C CA . ARG A 1 189 ? 22.950 4.585 2.447 1.00 44.78 189 ARG A CA 1
ATOM 1563 C C . ARG A 1 189 ? 24.414 4.905 2.081 1.00 44.78 189 ARG A C 1
ATOM 1565 O O . ARG A 1 189 ? 24.648 5.830 1.311 1.00 44.78 189 ARG A O 1
ATOM 1572 N N . GLN A 1 190 ? 25.375 4.106 2.555 1.00 42.03 190 GLN A N 1
ATOM 1573 C CA . GLN A 1 190 ? 26.794 4.204 2.198 1.00 42.03 190 GLN A CA 1
ATOM 1574 C C . GLN A 1 190 ? 27.160 3.602 0.823 1.00 42.03 190 GLN A C 1
ATOM 1576 O O . GLN A 1 190 ? 28.198 3.964 0.283 1.00 42.03 190 GLN A O 1
ATOM 1581 N N . SER A 1 191 ? 26.326 2.755 0.198 1.00 44.19 191 SER A N 1
ATOM 1582 C CA . SER A 1 191 ? 26.609 2.163 -1.131 1.00 44.19 191 SER A CA 1
ATOM 1583 C C . SER A 1 191 ? 25.937 2.889 -2.313 1.00 44.19 191 SER A C 1
ATOM 1585 O O . SER A 1 191 ? 26.073 2.474 -3.466 1.00 44.19 191 SER A O 1
ATOM 1587 N N . SER A 1 192 ? 25.259 4.009 -2.035 1.00 44.75 192 SER A N 1
ATOM 1588 C CA . SER A 1 192 ? 24.487 4.857 -2.967 1.00 44.75 192 SER A CA 1
ATOM 1589 C C . SER A 1 192 ? 25.267 5.335 -4.208 1.00 44.75 192 SER A C 1
ATOM 1591 O O . SER A 1 192 ? 24.687 5.577 -5.266 1.00 44.75 192 SER A O 1
ATOM 1593 N N . GLN A 1 193 ? 26.598 5.408 -4.134 1.00 45.59 193 GLN A N 1
ATOM 1594 C CA . GLN A 1 193 ? 27.410 5.951 -5.226 1.00 45.59 193 GLN A CA 1
ATOM 1595 C C . GLN A 1 193 ? 27.588 4.984 -6.415 1.00 45.59 193 GLN A C 1
ATOM 1597 O O . GLN A 1 193 ? 27.710 5.441 -7.547 1.00 45.59 193 GLN A O 1
ATOM 1602 N N . TYR A 1 194 ? 27.540 3.661 -6.202 1.00 45.22 194 TYR A N 1
ATOM 1603 C CA . TYR A 1 194 ? 27.712 2.670 -7.281 1.00 45.22 194 TYR A CA 1
ATOM 1604 C C . TYR A 1 194 ? 26.405 2.332 -8.018 1.00 45.22 194 TYR A C 1
ATOM 1606 O O . TYR A 1 194 ? 26.424 2.007 -9.207 1.00 45.22 194 TYR A O 1
ATOM 1614 N N . GLN A 1 195 ? 25.253 2.453 -7.349 1.00 50.19 195 GLN A N 1
ATOM 1615 C CA . GLN A 1 195 ? 23.947 2.169 -7.956 1.00 50.19 195 GLN A CA 1
ATOM 1616 C C . GLN A 1 195 ? 23.508 3.249 -8.956 1.00 50.19 195 GLN A C 1
ATOM 1618 O O . GLN A 1 195 ? 22.833 2.926 -9.933 1.00 50.19 195 GLN A O 1
ATOM 1623 N N . SER A 1 196 ? 23.926 4.508 -8.776 1.00 52.22 196 SER A N 1
ATOM 1624 C CA . SER A 1 196 ? 23.605 5.587 -9.721 1.00 52.22 196 SER A CA 1
ATOM 1625 C C . SER A 1 196 ? 24.314 5.411 -11.069 1.00 52.22 196 SER A C 1
ATOM 1627 O O . SER A 1 196 ? 23.707 5.650 -12.112 1.00 52.22 196 SER A O 1
ATOM 1629 N N . ILE A 1 197 ? 25.559 4.920 -11.064 1.00 53.38 197 ILE A N 1
ATOM 1630 C CA . ILE A 1 197 ? 26.360 4.722 -12.278 1.00 53.38 197 ILE A CA 1
ATOM 1631 C C . ILE A 1 197 ? 25.772 3.585 -13.112 1.00 53.38 197 ILE A C 1
ATOM 1633 O O . ILE A 1 197 ? 25.436 3.806 -14.269 1.00 53.38 197 ILE A O 1
ATOM 1637 N N . PHE A 1 198 ? 25.556 2.406 -12.519 1.00 55.53 198 PHE A N 1
ATOM 1638 C CA . PHE A 1 198 ? 24.994 1.256 -13.235 1.00 55.53 198 PHE A CA 1
ATOM 1639 C C . PHE A 1 198 ? 23.579 1.533 -13.759 1.00 55.53 198 PHE A C 1
ATOM 1641 O O . PHE A 1 198 ? 23.262 1.192 -14.901 1.00 55.53 198 PHE A O 1
ATOM 1648 N N . ARG A 1 199 ? 22.750 2.227 -12.960 1.00 57.06 199 ARG A N 1
ATOM 1649 C CA . ARG A 1 199 ? 21.431 2.698 -13.392 1.00 57.06 199 ARG A CA 1
ATOM 1650 C C . ARG A 1 199 ? 21.562 3.598 -14.612 1.00 57.06 199 ARG A C 1
ATOM 1652 O O . ARG A 1 199 ? 20.892 3.332 -15.598 1.00 57.06 199 ARG A O 1
ATOM 1659 N N . ASN A 1 200 ? 22.452 4.591 -14.585 1.00 60.03 200 ASN A N 1
ATOM 1660 C CA . ASN A 1 200 ? 22.659 5.503 -15.709 1.00 60.03 200 ASN A CA 1
ATOM 1661 C C . ASN A 1 200 ? 23.188 4.782 -16.958 1.00 60.03 200 ASN A C 1
ATOM 1663 O O . ASN A 1 200 ? 22.713 5.062 -18.054 1.00 60.03 200 ASN A O 1
ATOM 1667 N N . THR A 1 201 ? 24.117 3.828 -16.831 1.00 68.44 201 THR A N 1
ATOM 1668 C CA . THR A 1 201 ? 24.667 3.102 -17.991 1.00 68.44 201 THR A CA 1
ATOM 1669 C C . THR A 1 201 ? 23.624 2.203 -18.650 1.00 68.44 201 THR A C 1
ATOM 1671 O O . THR A 1 201 ? 23.465 2.246 -19.869 1.00 68.44 201 THR A O 1
ATOM 1674 N N . ILE A 1 202 ? 22.859 1.441 -17.858 1.00 67.75 202 ILE A N 1
ATOM 1675 C CA . ILE A 1 202 ? 21.724 0.667 -18.379 1.00 67.75 202 ILE A CA 1
ATOM 1676 C C . ILE A 1 202 ? 20.696 1.602 -19.013 1.00 67.75 202 ILE A C 1
ATOM 1678 O O . ILE A 1 202 ? 20.182 1.289 -20.083 1.00 67.75 202 ILE A O 1
ATOM 1682 N N . TRP A 1 203 ? 20.436 2.760 -18.399 1.00 61.31 203 TRP A N 1
ATOM 1683 C CA . TRP A 1 203 ? 19.501 3.756 -18.918 1.00 61.31 203 TRP A CA 1
ATOM 1684 C C . TRP A 1 203 ? 19.921 4.274 -20.296 1.00 61.31 203 TRP A C 1
ATOM 1686 O O . TRP A 1 203 ? 19.089 4.323 -21.195 1.00 61.31 203 TRP A O 1
ATOM 1696 N N . TYR A 1 204 ? 21.206 4.579 -20.504 1.00 67.38 204 TYR A N 1
ATOM 1697 C CA . TYR A 1 204 ? 21.724 5.001 -21.809 1.00 67.38 204 TYR A CA 1
ATOM 1698 C C . TYR A 1 204 ? 21.621 3.902 -22.866 1.00 67.38 204 TYR A C 1
ATOM 1700 O O . TYR A 1 204 ? 21.185 4.178 -23.982 1.00 67.38 204 TYR A O 1
ATOM 1708 N N . ILE A 1 205 ? 21.965 2.658 -22.523 1.00 73.38 205 ILE A N 1
ATOM 1709 C CA . ILE A 1 205 ? 21.861 1.524 -23.453 1.00 73.38 205 ILE A CA 1
ATOM 1710 C C . ILE A 1 205 ? 20.396 1.302 -23.846 1.00 73.38 205 ILE A C 1
ATOM 1712 O O . ILE A 1 205 ? 20.081 1.200 -25.030 1.00 73.38 205 ILE A O 1
ATOM 1716 N N . PHE A 1 206 ? 19.483 1.297 -22.873 1.00 67.38 206 PHE A N 1
ATOM 1717 C CA . PHE A 1 206 ? 18.054 1.146 -23.140 1.00 67.38 206 PHE A CA 1
ATOM 1718 C C . PHE A 1 206 ? 17.489 2.315 -23.943 1.00 67.38 206 PHE A C 1
ATOM 1720 O O . PHE A 1 206 ? 16.716 2.094 -24.870 1.00 67.38 206 PHE A O 1
ATOM 1727 N N . TYR A 1 207 ? 17.885 3.548 -23.622 1.00 67.69 207 TYR A N 1
ATOM 1728 C CA . TYR A 1 207 ? 17.475 4.725 -24.374 1.00 67.69 207 TYR A CA 1
ATOM 1729 C C . TYR A 1 207 ? 17.915 4.596 -25.831 1.00 67.69 207 TYR A C 1
ATOM 1731 O O . TYR A 1 207 ? 17.078 4.655 -26.715 1.00 67.69 207 TYR A O 1
ATOM 1739 N N . ILE A 1 208 ? 19.188 4.313 -26.103 1.00 72.50 208 ILE A N 1
ATOM 1740 C CA . ILE A 1 208 ? 19.697 4.195 -27.477 1.00 72.50 208 ILE A CA 1
ATOM 1741 C C . ILE A 1 208 ? 18.981 3.077 -28.253 1.00 72.50 208 ILE A C 1
ATOM 1743 O O . ILE A 1 208 ? 18.605 3.279 -29.406 1.00 72.50 208 ILE A O 1
ATOM 1747 N N . VAL A 1 209 ? 18.746 1.921 -27.624 1.00 72.69 209 VAL A N 1
ATOM 1748 C CA . VAL A 1 209 ? 18.132 0.758 -28.288 1.00 72.69 209 VAL A CA 1
ATOM 1749 C C . VAL A 1 209 ? 16.625 0.940 -28.510 1.00 72.69 209 VAL A C 1
ATOM 1751 O O . VAL A 1 209 ? 16.114 0.583 -29.570 1.00 72.69 209 VAL A O 1
ATOM 1754 N N . PHE A 1 210 ? 15.900 1.503 -27.540 1.00 64.38 210 PHE A N 1
ATOM 1755 C CA . PHE A 1 210 ? 14.431 1.544 -27.556 1.00 64.38 210 PHE A CA 1
ATOM 1756 C C . PHE A 1 210 ? 13.834 2.907 -27.929 1.00 64.38 210 PHE A C 1
ATOM 1758 O O . PHE A 1 210 ? 12.644 2.977 -28.240 1.00 64.38 210 PHE A O 1
ATOM 1765 N N . TYR A 1 211 ? 14.623 3.985 -27.973 1.00 67.81 211 TYR A N 1
ATOM 1766 C CA . TYR A 1 211 ? 14.171 5.295 -28.453 1.00 67.81 211 TYR A CA 1
ATOM 1767 C C . TYR A 1 211 ? 13.520 5.269 -29.849 1.00 67.81 211 TYR A C 1
ATOM 1769 O O . TYR A 1 211 ? 12.436 5.846 -29.978 1.00 67.81 211 TYR A O 1
ATOM 1777 N N . PRO A 1 212 ? 14.064 4.576 -30.876 1.00 68.25 212 PRO A N 1
ATOM 1778 C CA . PRO A 1 212 ? 13.414 4.518 -32.190 1.00 68.25 212 PRO A CA 1
ATOM 1779 C C . PRO A 1 212 ? 12.067 3.778 -32.169 1.00 68.25 212 PRO A C 1
ATOM 1781 O O . PRO A 1 212 ? 11.216 4.020 -33.022 1.00 68.25 212 PRO A O 1
ATOM 1784 N N . PHE A 1 213 ? 11.821 2.930 -31.167 1.00 63.34 213 PHE A N 1
ATOM 1785 C CA . PHE A 1 213 ? 10.560 2.205 -31.023 1.00 63.34 213 PHE A CA 1
ATOM 1786 C C . PHE A 1 213 ? 9.457 3.021 -30.340 1.00 63.34 213 PHE A C 1
ATOM 1788 O O . PHE A 1 213 ? 8.299 2.612 -30.369 1.00 63.34 213 PHE A O 1
ATOM 1795 N N .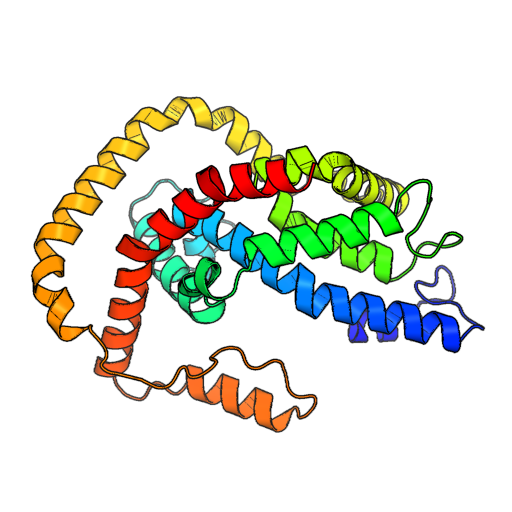 LYS A 1 214 ? 9.761 4.201 -29.780 1.00 59.03 214 LYS A N 1
ATOM 1796 C CA . LYS A 1 214 ? 8.765 5.076 -29.135 1.00 59.03 214 LYS A CA 1
ATOM 1797 C C . LYS A 1 214 ? 7.565 5.377 -30.044 1.00 59.03 214 LYS A C 1
ATOM 1799 O O . LYS A 1 214 ? 6.441 5.441 -29.559 1.00 59.03 214 LYS A O 1
ATOM 1804 N N . PHE A 1 215 ? 7.802 5.518 -31.350 1.00 56.16 215 PHE A N 1
ATOM 1805 C CA . PHE A 1 215 ? 6.765 5.786 -32.352 1.00 56.16 215 PHE A CA 1
ATOM 1806 C C . PHE A 1 215 ? 5.812 4.599 -32.57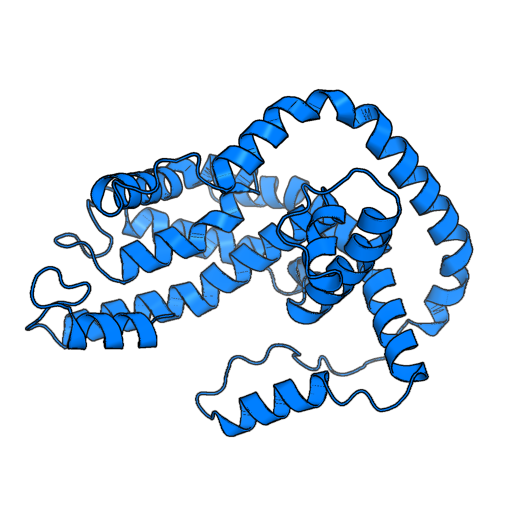7 1.00 56.16 215 PHE A C 1
ATOM 1808 O O . PHE A 1 215 ? 4.634 4.796 -32.862 1.00 56.16 215 PHE A O 1
ATOM 1815 N N . LEU A 1 216 ? 6.288 3.363 -32.392 1.00 54.78 216 LEU A N 1
ATOM 1816 C CA . LEU A 1 216 ? 5.468 2.154 -32.532 1.00 54.78 216 LEU A CA 1
ATOM 1817 C C . LEU A 1 216 ? 4.524 1.940 -31.341 1.00 54.78 216 LEU A C 1
ATOM 1819 O O . LEU A 1 216 ? 3.535 1.224 -31.467 1.00 54.78 216 LEU A O 1
ATOM 1823 N N . PHE A 1 217 ? 4.814 2.567 -30.198 1.00 54.38 217 PHE A N 1
ATOM 1824 C CA . PHE A 1 217 ? 4.069 2.386 -28.950 1.00 54.38 217 PHE A CA 1
ATOM 1825 C C . PHE A 1 217 ? 3.286 3.625 -28.504 1.00 54.38 217 PHE A C 1
ATOM 1827 O O . PHE A 1 217 ? 2.643 3.587 -27.456 1.00 54.38 217 PHE A O 1
ATOM 1834 N N . THR A 1 218 ? 3.291 4.711 -29.284 1.00 50.03 218 THR A N 1
ATOM 1835 C CA . THR A 1 218 ? 2.297 5.784 -29.154 1.00 50.03 218 THR A CA 1
ATOM 1836 C C . THR A 1 218 ? 0.934 5.238 -29.564 1.00 50.03 218 THR A C 1
ATOM 1838 O O . THR A 1 218 ? 0.513 5.362 -30.710 1.00 50.03 218 THR A O 1
ATOM 1841 N N . THR A 1 219 ? 0.258 4.578 -28.627 1.00 46.78 219 THR A N 1
ATOM 1842 C CA . THR A 1 219 ? -1.115 4.118 -28.794 1.00 46.78 219 THR A CA 1
ATOM 1843 C C . THR A 1 219 ? -2.016 5.332 -28.990 1.00 46.78 219 THR A C 1
ATOM 1845 O O . THR A 1 219 ? -2.319 6.084 -28.065 1.00 46.78 219 THR A O 1
ATOM 1848 N N . THR A 1 220 ? -2.439 5.546 -30.232 1.00 42.00 220 THR A N 1
ATOM 1849 C CA . THR A 1 220 ? -3.529 6.451 -30.577 1.00 42.00 220 THR A CA 1
ATOM 1850 C C . THR A 1 220 ? -4.801 5.952 -29.897 1.00 42.00 220 THR A C 1
ATOM 1852 O O . THR A 1 220 ? -5.402 4.971 -30.318 1.00 42.00 220 THR A O 1
ATOM 1855 N N . GLY A 1 221 ? -5.193 6.608 -28.804 1.00 43.69 221 GLY A N 1
ATOM 1856 C CA . GLY A 1 221 ? -6.545 6.532 -28.251 1.00 43.69 221 GLY A CA 1
ATOM 1857 C C . GLY A 1 221 ? -7.071 5.123 -27.972 1.00 43.69 221 GLY A C 1
ATOM 1858 O O . GLY A 1 221 ? -8.204 4.817 -28.331 1.00 43.69 221 GLY A O 1
ATOM 1859 N N . THR A 1 222 ? -6.305 4.255 -27.310 1.00 39.22 222 THR A N 1
ATOM 1860 C CA . THR A 1 222 ? -6.946 3.126 -26.626 1.00 39.22 222 THR A CA 1
ATOM 1861 C C . THR A 1 222 ? -7.724 3.701 -25.454 1.00 39.22 222 THR A C 1
ATOM 1863 O O . THR A 1 222 ? -7.113 4.237 -24.527 1.00 39.22 222 THR A O 1
ATOM 1866 N N . GLN A 1 223 ? -9.059 3.621 -25.525 1.00 42.97 223 GLN A N 1
ATOM 1867 C CA . GLN A 1 223 ? -9.956 3.852 -24.393 1.00 42.97 223 GLN A CA 1
ATOM 1868 C C . GLN A 1 223 ? -9.295 3.295 -23.136 1.00 42.97 223 GLN A C 1
ATOM 1870 O O . GLN A 1 223 ? -8.852 2.145 -23.140 1.00 42.97 223 GLN A O 1
ATOM 1875 N N . THR A 1 224 ? -9.189 4.123 -22.099 1.00 39.91 224 THR A N 1
ATOM 1876 C CA . THR A 1 224 ? -8.748 3.738 -20.764 1.00 39.91 224 THR A CA 1
ATOM 1877 C C . THR A 1 224 ? -9.630 2.592 -20.284 1.00 39.91 224 THR A C 1
ATOM 1879 O O . THR A 1 224 ? -10.653 2.780 -19.632 1.00 39.91 224 THR A O 1
ATOM 1882 N N . THR A 1 225 ? -9.264 1.359 -20.630 1.00 39.19 225 THR A N 1
ATOM 1883 C CA . THR A 1 225 ? -9.775 0.184 -19.950 1.00 39.19 225 THR A CA 1
ATOM 1884 C C . THR A 1 225 ? -9.280 0.337 -18.531 1.00 39.19 225 THR A C 1
ATOM 1886 O O . THR A 1 225 ? -8.097 0.126 -18.265 1.00 39.19 225 THR A O 1
ATOM 1889 N N . HIS A 1 226 ? -10.172 0.790 -17.649 1.00 37.38 226 HIS A N 1
ATOM 1890 C CA . HIS A 1 226 ? -9.994 0.782 -16.209 1.00 37.38 226 HIS A CA 1
ATOM 1891 C C . HIS A 1 226 ? -9.716 -0.668 -15.801 1.00 37.38 226 HIS A C 1
ATOM 1893 O O . HIS A 1 226 ? -10.621 -1.431 -15.475 1.00 37.38 226 HIS A O 1
ATOM 1899 N N . LEU A 1 227 ? -8.445 -1.067 -15.888 1.00 38.81 227 LEU A N 1
ATOM 1900 C CA . LEU A 1 227 ? -7.953 -2.415 -15.600 1.00 38.81 227 LEU A CA 1
ATOM 1901 C C . LEU A 1 227 ? -8.137 -2.767 -14.116 1.00 38.81 227 LEU A C 1
ATOM 1903 O O . LEU A 1 227 ? -7.996 -3.919 -13.721 1.00 38.81 227 LEU A O 1
ATOM 1907 N N . TYR A 1 228 ? -8.516 -1.768 -13.319 1.00 41.09 228 TYR A N 1
ATOM 1908 C CA . TYR A 1 228 ? -8.981 -1.889 -11.955 1.00 41.09 228 TYR A CA 1
ATOM 1909 C C . TYR A 1 228 ? -10.332 -1.170 -11.802 1.00 41.09 228 TYR A C 1
ATOM 1911 O O . TYR A 1 228 ? -10.443 -0.121 -11.174 1.00 41.09 228 TYR A O 1
ATOM 1919 N N . GLN A 1 229 ? -11.394 -1.718 -12.397 1.00 37.09 229 GLN A N 1
ATOM 1920 C CA . GLN A 1 229 ? -12.719 -1.498 -11.820 1.00 37.09 229 GLN A CA 1
ATOM 1921 C C . GLN A 1 229 ? -12.739 -2.204 -10.463 1.00 37.09 229 GLN A C 1
ATOM 1923 O O . GLN A 1 229 ? -12.269 -3.340 -10.351 1.00 37.09 229 GLN A O 1
ATOM 1928 N N . TYR A 1 230 ? -13.249 -1.514 -9.438 1.00 40.28 230 TYR A N 1
ATOM 1929 C CA . TYR A 1 230 ? -13.574 -2.103 -8.139 1.00 40.28 230 TYR A CA 1
ATOM 1930 C C . TYR A 1 230 ? -14.166 -3.504 -8.321 1.00 40.28 230 TYR A C 1
ATOM 1932 O O . TYR A 1 230 ? -14.848 -3.737 -9.324 1.00 40.28 230 TYR A O 1
ATOM 1940 N N . PRO A 1 231 ? -13.980 -4.436 -7.367 1.00 37.16 231 PRO A N 1
ATOM 1941 C CA . PRO A 1 231 ? -14.841 -5.600 -7.344 1.00 37.16 231 PRO A CA 1
ATOM 1942 C C . PRO A 1 231 ? -16.274 -5.071 -7.289 1.00 37.16 231 PRO A C 1
ATOM 1944 O O . PRO A 1 231 ? -16.719 -4.555 -6.266 1.00 37.16 231 PRO A O 1
ATOM 1947 N N . SER A 1 232 ? -16.987 -5.158 -8.412 1.00 41.28 232 SER A N 1
ATOM 1948 C CA . SER A 1 232 ? -18.432 -5.096 -8.385 1.00 41.28 232 SER A CA 1
ATOM 1949 C C . SER A 1 232 ? -18.864 -6.091 -7.317 1.00 41.28 232 SER A C 1
ATOM 1951 O O . SER A 1 232 ? -18.319 -7.199 -7.248 1.00 41.28 232 SER A O 1
ATOM 1953 N N . THR A 1 233 ? -19.864 -5.743 -6.517 1.00 45.66 233 THR A N 1
ATOM 1954 C CA . THR A 1 233 ? -20.528 -6.700 -5.614 1.00 45.66 233 THR A CA 1
ATOM 1955 C C . THR A 1 233 ? -20.973 -7.972 -6.353 1.00 45.66 233 THR A C 1
ATOM 1957 O O . THR A 1 233 ? -21.157 -9.025 -5.751 1.00 45.66 233 THR A O 1
ATOM 1960 N N . ASN A 1 234 ? -21.059 -7.903 -7.683 1.00 49.91 234 ASN A N 1
ATOM 1961 C CA . ASN A 1 234 ? -21.234 -9.026 -8.580 1.00 49.91 234 ASN A CA 1
ATOM 1962 C C . ASN A 1 234 ? -19.945 -9.869 -8.766 1.00 49.91 234 ASN A C 1
ATOM 1964 O O . ASN A 1 234 ? -19.069 -9.559 -9.578 1.00 49.91 234 ASN A O 1
ATOM 1968 N N . LEU A 1 235 ? -19.859 -10.985 -8.035 1.00 48.81 235 LEU A N 1
ATOM 1969 C CA . LEU A 1 235 ? -18.787 -11.992 -8.117 1.00 48.81 235 LEU A CA 1
ATOM 1970 C C . LEU A 1 235 ? -18.539 -12.537 -9.540 1.00 48.81 235 LEU A C 1
ATOM 1972 O O . LEU A 1 235 ? -17.400 -12.877 -9.869 1.00 48.81 235 LEU A O 1
ATOM 1976 N N . ALA A 1 236 ? -19.561 -12.582 -10.402 1.00 50.50 236 ALA A N 1
ATOM 1977 C CA . ALA A 1 236 ? -19.430 -13.088 -11.770 1.00 50.50 236 ALA A CA 1
ATOM 1978 C C . ALA A 1 236 ? -18.623 -12.135 -12.671 1.00 50.50 236 ALA A C 1
ATOM 1980 O O . ALA A 1 236 ? -17.835 -12.576 -13.508 1.00 50.50 236 ALA A O 1
ATOM 1981 N N . GLN A 1 237 ? -18.758 -10.824 -12.459 1.00 49.34 237 GLN A N 1
ATOM 1982 C CA . GLN A 1 237 ? -18.040 -9.807 -13.230 1.00 49.34 237 GLN A CA 1
ATOM 1983 C C . GLN A 1 237 ? -16.555 -9.751 -12.832 1.00 49.34 237 GLN A C 1
ATOM 1985 O O . GLN A 1 237 ? -15.686 -9.608 -13.692 1.00 49.34 237 GLN A O 1
ATOM 1990 N N . LYS A 1 238 ? -16.253 -9.980 -11.544 1.00 49.31 238 LYS A N 1
ATOM 1991 C CA . LYS A 1 238 ? -14.884 -10.145 -11.030 1.00 49.31 238 LYS A CA 1
ATOM 1992 C C . LYS A 1 238 ? -14.173 -11.337 -11.679 1.00 49.31 238 LYS A C 1
ATOM 1994 O O . LYS A 1 238 ? -13.093 -11.172 -12.240 1.00 49.31 238 LYS A O 1
ATOM 1999 N N . ALA A 1 239 ? -14.808 -12.512 -11.678 1.00 52.94 239 ALA A N 1
ATOM 2000 C CA . ALA A 1 239 ? -14.257 -13.708 -12.317 1.00 52.94 239 ALA A CA 1
ATOM 2001 C C . ALA A 1 239 ? -14.068 -13.526 -13.834 1.00 52.94 239 ALA A C 1
ATOM 2003 O O . ALA A 1 239 ? -13.155 -14.106 -14.423 1.00 52.94 239 ALA A O 1
ATOM 2004 N N . HIS A 1 240 ? -14.903 -12.710 -14.481 1.00 47.59 240 HIS A N 1
ATOM 2005 C CA . HIS A 1 240 ? -14.773 -12.411 -15.903 1.00 47.59 240 HIS A CA 1
ATOM 2006 C C . HIS A 1 240 ? -13.598 -11.465 -16.209 1.00 47.59 240 HIS A C 1
ATOM 2008 O O . HIS A 1 240 ? -12.847 -11.728 -17.151 1.00 47.59 240 HIS A O 1
ATOM 2014 N N . ASN A 1 241 ? -13.383 -10.427 -15.392 1.00 52.66 241 ASN A N 1
ATOM 2015 C CA . ASN A 1 241 ? -12.253 -9.502 -15.533 1.00 52.66 241 ASN A CA 1
ATOM 2016 C C . ASN A 1 241 ? -10.905 -10.178 -15.235 1.00 52.66 241 ASN A C 1
ATOM 2018 O O . ASN A 1 241 ? -9.970 -10.039 -16.026 1.00 52.66 241 ASN A O 1
ATOM 2022 N N . ASP A 1 242 ? -10.828 -10.989 -14.175 1.00 49.09 242 ASP A N 1
ATOM 2023 C CA . ASP A 1 242 ? -9.621 -11.757 -13.842 1.00 49.09 242 ASP A CA 1
ATOM 2024 C C . ASP A 1 242 ? -9.279 -12.775 -14.954 1.00 49.09 242 ASP A C 1
ATOM 2026 O O . ASP A 1 242 ? -8.121 -12.909 -15.356 1.00 49.09 242 ASP A O 1
ATOM 2030 N N . ASN A 1 243 ? -10.291 -13.422 -15.552 1.00 50.44 243 ASN A N 1
ATOM 2031 C CA . ASN A 1 243 ? -10.100 -14.315 -16.702 1.00 50.44 243 ASN A CA 1
ATOM 2032 C C . ASN A 1 243 ? -9.677 -13.588 -17.990 1.00 50.44 243 ASN A C 1
ATOM 2034 O O . ASN A 1 243 ? -9.008 -14.187 -18.835 1.00 50.44 243 ASN A O 1
ATOM 2038 N N . ARG A 1 244 ? -10.047 -12.313 -18.166 1.00 49.81 244 ARG A N 1
ATOM 2039 C CA . ARG A 1 244 ? -9.669 -11.508 -19.340 1.00 49.81 244 ARG A CA 1
ATOM 2040 C C . ARG A 1 244 ? -8.195 -11.111 -19.321 1.00 49.81 244 ARG A C 1
ATOM 2042 O O . ARG A 1 244 ? -7.555 -11.131 -20.366 1.00 49.81 244 ARG A O 1
ATOM 2049 N N . ILE A 1 245 ? -7.651 -10.812 -18.142 1.00 50.00 245 ILE A N 1
ATOM 2050 C CA . ILE A 1 245 ? -6.223 -10.503 -17.967 1.00 50.00 245 ILE A CA 1
ATOM 2051 C C . ILE A 1 245 ? -5.363 -11.763 -18.187 1.00 50.00 245 ILE A C 1
ATOM 2053 O O . ILE A 1 245 ? -4.249 -11.670 -18.698 1.00 50.00 245 ILE A O 1
ATOM 2057 N N . LEU A 1 246 ? -5.889 -12.952 -17.866 1.00 48.88 246 LEU A N 1
ATOM 2058 C CA . LEU A 1 246 ? -5.153 -14.219 -17.963 1.00 48.88 246 LEU A CA 1
ATOM 2059 C C . LEU A 1 246 ? -5.276 -14.935 -19.324 1.00 48.88 246 LEU A C 1
ATOM 2061 O O . LEU A 1 246 ? -4.372 -15.684 -19.696 1.00 48.88 246 LEU A O 1
ATOM 2065 N N . LYS A 1 247 ? -6.325 -14.683 -20.121 1.00 46.44 247 LYS A N 1
ATOM 2066 C CA . LYS A 1 247 ? -6.469 -15.223 -21.490 1.00 46.44 247 LYS A CA 1
ATOM 2067 C C . LYS A 1 247 ? -5.781 -14.340 -22.543 1.00 46.44 247 LYS A C 1
ATOM 2069 O O . LYS A 1 247 ? -6.405 -13.876 -23.492 1.00 46.44 247 LYS A O 1
ATOM 2074 N N . PHE A 1 248 ? -4.474 -14.124 -22.417 1.00 51.78 248 PHE A N 1
ATOM 2075 C CA . PHE A 1 248 ? -3.682 -13.486 -23.478 1.00 51.78 248 PHE A CA 1
ATOM 2076 C C . PHE A 1 248 ? -3.301 -14.519 -24.557 1.00 51.78 248 PHE A C 1
ATOM 2078 O O . PHE A 1 248 ? -2.403 -15.340 -24.369 1.00 51.78 248 PHE A O 1
ATOM 2085 N N . GLN A 1 249 ? -4.021 -14.486 -25.684 1.00 59.84 249 GLN A N 1
ATOM 2086 C CA . GLN A 1 249 ? -4.071 -15.536 -26.717 1.00 59.84 249 GLN A CA 1
ATOM 2087 C C . GLN A 1 249 ? -2.991 -15.494 -27.824 1.00 59.84 249 GLN A C 1
ATOM 2089 O O . GLN A 1 249 ? -3.124 -16.190 -28.823 1.00 59.84 249 GLN A O 1
ATOM 2094 N N . SER A 1 250 ? -1.878 -14.769 -27.678 1.00 76.12 250 SER A N 1
ATOM 2095 C CA . SER A 1 250 ? -0.727 -14.946 -28.584 1.00 76.12 250 SER A CA 1
ATOM 2096 C C . SER A 1 250 ? 0.585 -14.495 -27.938 1.00 76.12 250 SER A C 1
ATOM 2098 O O . SER A 1 250 ? 0.602 -13.629 -27.061 1.00 76.12 250 SER A O 1
ATOM 2100 N N . LEU A 1 251 ? 1.705 -15.086 -28.370 1.00 76.06 251 LEU A N 1
ATOM 2101 C CA . LEU A 1 251 ? 3.056 -14.712 -27.925 1.00 76.06 251 LEU A CA 1
ATOM 2102 C C . LEU A 1 251 ? 3.360 -13.238 -28.259 1.00 76.06 251 LEU A C 1
ATOM 2104 O O . LEU A 1 251 ? 3.975 -12.534 -27.462 1.00 76.06 251 LEU A O 1
ATOM 2108 N N . VAL A 1 252 ? 2.813 -12.752 -29.378 1.00 77.31 252 VAL A N 1
ATOM 2109 C CA . VAL A 1 252 ? 2.871 -11.348 -29.810 1.00 77.31 252 VAL A CA 1
ATOM 2110 C C . VAL A 1 252 ? 2.230 -10.423 -28.775 1.00 77.31 252 VAL A C 1
ATOM 2112 O O . VAL A 1 252 ? 2.846 -9.448 -28.358 1.00 77.31 252 VAL A O 1
ATOM 2115 N N . ASN A 1 253 ? 1.035 -10.757 -28.282 1.00 79.25 253 ASN A N 1
ATOM 2116 C CA . ASN A 1 253 ? 0.344 -9.916 -27.307 1.00 79.25 253 ASN A CA 1
ATOM 2117 C C . ASN A 1 253 ? 1.092 -9.861 -25.962 1.00 79.25 253 ASN A C 1
ATOM 2119 O O . ASN A 1 253 ? 1.114 -8.814 -25.318 1.00 79.25 253 ASN A O 1
ATOM 2123 N N . LYS A 1 254 ? 1.754 -10.956 -25.556 1.00 80.44 254 LYS A N 1
ATOM 2124 C CA . LYS A 1 254 ? 2.629 -10.972 -24.368 1.00 80.44 254 LYS A CA 1
ATOM 2125 C C . LYS A 1 254 ? 3.860 -10.080 -24.553 1.00 80.44 254 LYS A C 1
ATOM 2127 O O . LYS A 1 254 ? 4.231 -9.369 -23.624 1.00 80.44 254 LYS A O 1
ATOM 2132 N N . ALA A 1 255 ? 4.468 -10.097 -25.741 1.00 82.12 255 ALA A N 1
ATOM 2133 C CA . ALA A 1 255 ? 5.611 -9.246 -26.064 1.00 82.12 255 ALA A CA 1
ATOM 2134 C C . ALA A 1 255 ? 5.229 -7.758 -26.068 1.00 82.12 255 ALA A C 1
ATOM 2136 O O . ALA A 1 255 ? 5.927 -6.953 -25.453 1.00 82.12 255 ALA A O 1
ATOM 2137 N N . ILE A 1 256 ? 4.087 -7.408 -26.676 1.00 83.12 256 ILE A N 1
ATOM 2138 C CA . ILE A 1 256 ? 3.550 -6.039 -26.658 1.00 83.12 256 ILE A CA 1
ATOM 2139 C C . ILE A 1 256 ? 3.293 -5.603 -25.215 1.00 83.12 256 ILE A C 1
ATOM 2141 O O . ILE A 1 256 ? 3.852 -4.598 -24.785 1.00 83.12 256 ILE A O 1
ATOM 2145 N N . PHE A 1 257 ? 2.549 -6.396 -24.437 1.00 84.06 257 PHE A N 1
ATOM 2146 C CA . PHE A 1 257 ? 2.288 -6.114 -23.024 1.00 84.06 257 PHE A CA 1
ATOM 2147 C C . PHE A 1 257 ? 3.586 -5.845 -22.250 1.00 84.06 257 PHE A C 1
ATOM 2149 O O . PHE A 1 257 ? 3.727 -4.804 -21.611 1.00 84.06 257 PHE A O 1
ATOM 2156 N N . PHE A 1 258 ? 4.565 -6.749 -22.344 1.00 85.69 258 PHE A N 1
ATOM 2157 C CA . PHE A 1 258 ? 5.836 -6.591 -21.645 1.00 85.69 258 PHE A CA 1
ATOM 2158 C C . PHE A 1 258 ? 6.578 -5.327 -22.090 1.00 85.69 258 PHE A C 1
ATOM 2160 O O . PHE A 1 258 ? 7.036 -4.571 -21.239 1.00 85.69 258 PHE A O 1
ATOM 2167 N N . SER A 1 259 ? 6.637 -5.047 -23.396 1.00 85.94 259 SER A N 1
ATOM 2168 C CA . SER A 1 259 ? 7.284 -3.839 -23.921 1.00 85.94 259 SER A CA 1
ATOM 2169 C C . SER A 1 259 ? 6.635 -2.546 -23.415 1.00 85.94 259 SER A C 1
ATOM 2171 O O . SER A 1 259 ? 7.350 -1.626 -23.021 1.00 85.94 259 SER A O 1
ATOM 2173 N N . THR A 1 260 ? 5.302 -2.490 -23.324 1.00 88.31 260 THR A N 1
ATOM 2174 C CA . THR A 1 260 ? 4.569 -1.333 -22.789 1.00 88.31 260 THR A CA 1
ATOM 2175 C C . THR A 1 260 ? 4.901 -1.082 -21.317 1.00 88.31 260 THR A C 1
ATOM 2177 O O . THR A 1 260 ? 5.159 0.053 -20.915 1.00 88.31 260 THR A O 1
ATOM 2180 N N . TYR A 1 261 ? 4.940 -2.122 -20.484 1.00 88.19 261 TYR A N 1
ATOM 2181 C CA . TYR A 1 261 ? 5.240 -1.940 -19.059 1.00 88.19 261 TYR A CA 1
ATOM 2182 C C . TYR A 1 261 ? 6.725 -1.760 -18.773 1.00 88.19 261 TYR A C 1
ATOM 2184 O O . TYR A 1 261 ? 7.074 -1.029 -17.846 1.00 88.19 261 TYR A O 1
ATOM 2192 N N . LEU A 1 262 ? 7.590 -2.329 -19.608 1.00 87.94 262 LEU A N 1
ATOM 2193 C CA . LEU A 1 262 ? 9.014 -2.034 -19.604 1.00 87.94 262 LEU A CA 1
ATOM 2194 C C . LEU A 1 262 ? 9.264 -0.561 -19.946 1.00 87.94 262 LEU A C 1
ATOM 2196 O O . LEU A 1 262 ? 10.043 0.104 -19.268 1.00 87.94 262 LEU A O 1
ATOM 2200 N N . TRP A 1 263 ? 8.538 -0.016 -20.925 1.00 87.75 263 TRP A N 1
ATOM 2201 C CA . TRP A 1 263 ? 8.558 1.413 -21.229 1.00 87.75 263 TRP A CA 1
ATOM 2202 C C . TRP A 1 263 ? 8.160 2.255 -20.011 1.00 87.75 263 TRP A C 1
ATOM 2204 O O . TRP A 1 263 ? 8.876 3.187 -19.635 1.00 87.75 263 TRP A O 1
ATOM 2214 N N . HIS A 1 264 ? 7.056 1.909 -19.341 1.00 89.12 264 HIS A N 1
ATOM 2215 C CA . HIS A 1 264 ? 6.648 2.606 -18.122 1.00 89.12 264 HIS A CA 1
ATOM 2216 C C . HIS A 1 264 ? 7.695 2.506 -17.012 1.00 89.12 264 HIS A C 1
ATOM 2218 O O . HIS A 1 264 ? 8.001 3.524 -16.391 1.00 89.12 264 HIS A O 1
ATOM 2224 N N . PHE A 1 265 ? 8.271 1.323 -16.789 1.00 86.75 265 PHE A N 1
ATOM 2225 C CA . PHE A 1 265 ? 9.351 1.111 -15.828 1.00 86.75 265 PHE A CA 1
ATOM 2226 C C . PHE A 1 265 ? 10.548 2.031 -16.109 1.00 86.75 265 PHE A C 1
ATOM 2228 O O . PHE A 1 265 ? 11.035 2.696 -15.199 1.00 86.75 265 PHE A O 1
ATOM 2235 N N . CYS A 1 266 ? 10.983 2.131 -17.366 1.00 82.19 266 CYS A N 1
ATOM 2236 C CA . CYS A 1 266 ? 12.147 2.933 -17.742 1.00 82.19 266 CYS A CA 1
ATOM 2237 C C . CYS A 1 266 ? 11.890 4.450 -17.731 1.00 82.19 266 CYS A C 1
ATOM 2239 O O . CYS A 1 266 ? 12.796 5.213 -17.392 1.00 82.19 266 CYS A O 1
ATOM 2241 N N . PHE A 1 267 ? 10.688 4.901 -18.115 1.00 84.75 267 PHE A N 1
ATOM 2242 C CA . PHE A 1 267 ? 10.435 6.317 -18.429 1.00 84.75 267 PHE A CA 1
ATOM 2243 C C . PHE A 1 267 ? 9.354 6.993 -17.590 1.00 84.75 267 PHE A C 1
ATOM 2245 O O . PHE A 1 267 ? 9.449 8.193 -17.327 1.00 84.75 267 PHE A O 1
ATOM 2252 N N . THR A 1 268 ? 8.313 6.266 -17.188 1.00 87.62 268 THR A N 1
ATOM 2253 C CA . THR A 1 268 ? 7.214 6.836 -16.398 1.00 87.62 268 THR A CA 1
ATOM 2254 C C . THR A 1 268 ? 7.537 6.780 -14.913 1.00 87.62 268 THR A C 1
ATOM 2256 O O . THR A 1 268 ? 7.397 7.785 -14.225 1.00 87.62 268 THR A O 1
ATOM 2259 N N . ILE A 1 269 ? 8.011 5.635 -14.421 1.00 88.88 269 ILE A N 1
ATOM 2260 C CA . ILE A 1 269 ? 8.271 5.412 -12.996 1.00 88.88 269 ILE A CA 1
ATOM 2261 C C . ILE A 1 269 ? 9.291 6.400 -12.407 1.00 88.88 269 ILE A C 1
ATOM 2263 O O . ILE A 1 269 ? 8.966 6.991 -11.377 1.00 88.88 269 ILE A O 1
ATOM 2267 N N . PRO A 1 270 ? 10.441 6.699 -13.048 1.00 87.62 270 PRO A N 1
ATOM 2268 C CA . PRO A 1 270 ? 11.370 7.695 -12.514 1.00 87.62 270 PRO A CA 1
ATOM 2269 C C . PRO A 1 270 ? 10.733 9.079 -12.346 1.00 87.62 270 PRO A C 1
ATOM 2271 O O . PRO A 1 270 ? 10.916 9.711 -11.313 1.00 87.62 270 PRO A O 1
ATOM 2274 N N . LYS A 1 271 ? 9.908 9.511 -13.311 1.00 86.88 271 LYS A N 1
ATOM 2275 C CA . LYS A 1 271 ? 9.183 10.792 -13.243 1.00 86.88 271 LYS A CA 1
ATOM 2276 C C . LYS A 1 271 ? 8.114 10.804 -12.151 1.00 86.88 271 LYS A C 1
ATOM 2278 O O . LYS A 1 271 ? 7.889 11.832 -11.524 1.00 86.88 271 LYS A O 1
ATOM 2283 N N . GLN A 1 272 ? 7.434 9.677 -11.933 1.00 89.38 272 GLN A N 1
ATOM 2284 C CA . GLN A 1 272 ? 6.474 9.525 -10.834 1.00 89.38 272 GLN A CA 1
ATOM 2285 C C . GLN A 1 272 ? 7.189 9.600 -9.477 1.00 89.38 272 GLN A C 1
ATOM 2287 O O . GLN A 1 272 ? 6.692 10.240 -8.556 1.00 89.38 272 GLN A O 1
ATOM 2292 N N . MET A 1 273 ? 8.371 8.988 -9.359 1.00 89.62 273 MET A N 1
ATOM 2293 C CA . MET A 1 273 ? 9.180 9.024 -8.140 1.00 89.62 273 MET A CA 1
ATOM 2294 C C . MET A 1 273 ? 9.735 10.429 -7.859 1.00 89.62 273 MET A C 1
ATOM 2296 O O . MET A 1 273 ? 9.666 10.900 -6.727 1.00 89.62 273 MET A O 1
ATOM 2300 N N . GLU A 1 274 ? 10.225 11.124 -8.888 1.00 87.31 274 GLU A N 1
ATOM 2301 C CA . GLU A 1 274 ? 10.626 12.535 -8.814 1.00 87.31 274 GLU A CA 1
ATOM 2302 C C . GLU A 1 274 ? 9.457 13.418 -8.363 1.00 87.31 274 GLU A C 1
ATOM 2304 O O . GLU A 1 274 ? 9.601 14.187 -7.419 1.00 87.31 274 GLU A O 1
ATOM 2309 N N . PHE A 1 275 ? 8.265 13.232 -8.942 1.00 88.12 275 PHE A N 1
ATOM 2310 C CA . PHE A 1 275 ? 7.050 13.926 -8.511 1.00 88.12 275 PHE A CA 1
ATOM 2311 C C . PHE A 1 275 ? 6.743 13.694 -7.024 1.00 88.12 275 PHE A C 1
ATOM 2313 O O . PHE A 1 275 ? 6.531 14.660 -6.297 1.00 88.12 275 PHE A O 1
ATOM 2320 N N . VAL A 1 276 ? 6.750 12.443 -6.551 1.00 86.31 276 VAL A N 1
ATOM 2321 C CA . VAL A 1 276 ? 6.477 12.124 -5.137 1.00 86.31 276 VAL A CA 1
ATOM 2322 C C . VAL A 1 276 ? 7.520 12.745 -4.201 1.00 86.31 276 VAL A C 1
ATOM 2324 O O . VAL A 1 276 ? 7.167 13.204 -3.116 1.00 86.31 276 VAL A O 1
ATOM 2327 N N . ASN A 1 277 ? 8.787 12.796 -4.614 1.00 85.31 277 ASN A N 1
ATOM 2328 C CA . ASN A 1 277 ? 9.862 13.354 -3.799 1.00 85.31 277 ASN A CA 1
ATOM 2329 C C . ASN A 1 277 ? 9.898 14.890 -3.808 1.00 85.31 277 ASN A C 1
ATOM 2331 O O . ASN A 1 277 ? 10.145 15.491 -2.769 1.00 85.31 277 ASN A O 1
ATOM 2335 N N . GLU A 1 278 ? 9.695 15.542 -4.950 1.00 86.62 278 GLU A N 1
ATOM 2336 C CA . GLU A 1 278 ? 9.850 16.997 -5.074 1.00 86.62 278 GLU A CA 1
ATOM 2337 C C . GLU A 1 278 ? 8.522 17.732 -4.921 1.00 86.62 278 GLU A C 1
ATOM 2339 O O . GLU A 1 278 ? 8.349 18.546 -4.011 1.00 86.62 278 GLU A O 1
ATOM 2344 N N . GLU A 1 279 ? 7.563 17.433 -5.795 1.00 79.81 279 GLU A N 1
ATOM 2345 C CA . GLU A 1 279 ? 6.260 18.094 -5.790 1.00 79.81 279 GLU A CA 1
ATOM 2346 C C . GLU A 1 279 ? 5.417 17.622 -4.606 1.00 79.81 279 GLU A C 1
ATOM 2348 O O . GLU A 1 279 ? 4.749 18.430 -3.966 1.00 79.81 279 GLU A O 1
ATOM 2353 N N . GLY A 1 280 ? 5.525 16.343 -4.236 1.00 79.00 280 GLY A N 1
ATOM 2354 C CA . GLY A 1 280 ? 4.880 15.802 -3.047 1.00 79.00 280 GLY A CA 1
ATOM 2355 C C . GLY A 1 280 ? 5.288 16.548 -1.777 1.00 79.00 280 GLY A C 1
ATOM 2356 O O . GLY A 1 280 ? 4.430 16.936 -0.989 1.00 79.00 280 GLY A O 1
ATOM 2357 N N . ASN A 1 281 ? 6.576 16.866 -1.615 1.00 82.75 281 ASN A N 1
ATOM 2358 C CA . ASN A 1 281 ? 7.040 17.704 -0.506 1.00 82.75 281 ASN A CA 1
ATOM 2359 C C . ASN A 1 281 ? 6.421 19.109 -0.537 1.00 82.75 281 ASN A C 1
ATOM 2361 O O . ASN A 1 281 ? 6.014 19.623 0.503 1.00 82.75 281 ASN A O 1
ATOM 2365 N N . ARG A 1 282 ? 6.283 19.725 -1.717 1.00 85.19 282 ARG A N 1
ATOM 2366 C CA . ARG A 1 282 ? 5.614 21.033 -1.838 1.00 85.19 282 ARG A CA 1
ATOM 2367 C C . ARG A 1 282 ? 4.139 20.964 -1.459 1.00 85.19 282 ARG A C 1
ATOM 2369 O O . ARG A 1 282 ? 3.661 21.856 -0.765 1.00 85.19 282 ARG A O 1
ATOM 2376 N N . ILE A 1 283 ? 3.425 19.923 -1.885 1.00 83.50 283 ILE A N 1
ATOM 2377 C CA . ILE A 1 283 ? 2.018 19.712 -1.521 1.00 83.50 283 ILE A CA 1
ATOM 2378 C C . ILE A 1 283 ? 1.900 19.534 -0.004 1.00 83.50 283 ILE A C 1
ATOM 2380 O O . ILE A 1 283 ? 1.071 20.187 0.625 1.00 83.50 283 ILE A O 1
ATOM 2384 N N . LEU A 1 284 ? 2.787 18.744 0.609 1.00 84.88 284 LEU A N 1
ATOM 2385 C CA . LEU A 1 284 ? 2.807 18.552 2.059 1.00 84.88 284 LEU A CA 1
ATOM 2386 C C . LEU A 1 284 ? 2.949 19.876 2.827 1.00 84.88 284 LEU A C 1
ATOM 2388 O O . LEU A 1 284 ? 2.279 20.022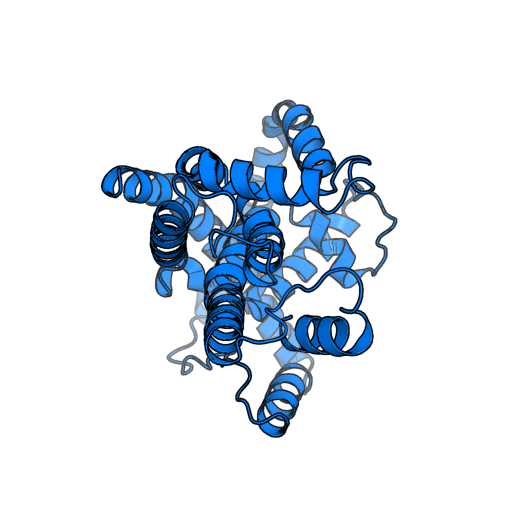 3.848 1.00 84.88 284 LEU A O 1
ATOM 2392 N N . HIS A 1 285 ? 3.743 20.825 2.317 1.00 84.19 285 HIS A N 1
ATOM 2393 C CA . HIS A 1 285 ? 3.903 22.172 2.882 1.00 84.19 285 HIS A CA 1
ATOM 2394 C C . HIS A 1 285 ? 2.712 23.114 2.653 1.00 84.19 285 HIS A C 1
ATOM 2396 O O . HIS A 1 285 ? 2.545 24.064 3.406 1.00 84.19 285 HIS A O 1
ATOM 2402 N N . ARG A 1 286 ? 1.878 22.903 1.626 1.00 83.62 286 ARG A N 1
ATOM 2403 C CA . ARG A 1 286 ? 0.643 23.702 1.450 1.00 83.62 286 ARG A CA 1
ATOM 2404 C C . ARG A 1 286 ? -0.445 23.322 2.451 1.00 83.62 286 ARG A C 1
ATOM 2406 O O . ARG A 1 286 ? -1.329 24.120 2.725 1.00 83.62 286 ARG A O 1
ATOM 2413 N N . HIS A 1 287 ? -0.376 22.094 2.946 1.00 73.94 287 HIS A N 1
ATOM 2414 C CA . HIS A 1 287 ? -1.317 21.506 3.889 1.00 73.94 287 HIS A CA 1
ATOM 2415 C C . HIS A 1 287 ? -0.793 21.533 5.341 1.00 73.94 287 HIS A C 1
ATOM 2417 O O . HIS A 1 287 ? -1.165 20.685 6.152 1.00 73.94 287 HIS A O 1
ATOM 2423 N N . SER A 1 288 ? 0.163 22.407 5.653 1.00 66.69 288 SER A N 1
ATOM 2424 C CA . SER A 1 288 ? 0.660 22.662 7.014 1.00 66.69 288 SER A CA 1
ATOM 2425 C C . SER A 1 288 ? 0.329 24.088 7.404 1.00 66.69 288 SER A C 1
ATOM 2427 O O . SER A 1 288 ? -0.164 24.280 8.531 1.00 66.69 288 SER A O 1
#

Secondary structure (DSSP, 8-state):
-HHHHHHHHHHHTTS--SS-TT-HHHHHHHHHHHHHIIIIIHHHHHHHHHHHHHHH-GGGGGHHHH--TTS---SSHHHHHHHHHHHHHHHHHHTGGGTTTTTHHHHHHHHHHHHHHHHTT-SSTTSSS--HHHHHHHHHTGGGGG-HHHHHHTHHHHHHHHHHHHHH-TT--S--HHHHHHHHHHHHGGGHHHHHHHHHHHHHHHHHHHGGGGGGS--S------TT----S-HHHHHHHHHHHH----HHHHHHHHHHHHHIIIIIHHHHHHHHHHHHHHHHHHT-

Solvent-accessible surface area (backbone atoms only — not comparable to full-atom values): 16352 Å² total; per-residue (Å²): 113,62,72,57,54,53,53,47,37,76,76,62,22,92,85,60,48,46,56,58,94,85,36,67,76,60,35,52,52,42,50,52,52,36,50,48,42,54,65,50,49,35,47,37,25,46,35,55,29,46,50,48,39,49,74,77,44,28,38,66,32,13,41,78,68,72,68,46,82,83,58,73,75,55,101,42,72,65,31,44,54,34,1,49,53,29,35,28,51,50,36,66,73,60,46,46,78,43,40,74,86,67,41,36,65,60,52,46,50,56,52,50,52,54,49,46,65,56,40,61,99,45,87,23,72,72,55,84,48,73,33,53,40,50,55,46,50,44,64,40,52,53,42,37,63,75,38,62,72,58,39,63,75,48,38,67,56,55,52,52,35,47,54,53,40,62,75,76,44,77,80,63,77,71,66,43,74,63,53,54,54,49,56,50,52,69,68,48,65,81,57,56,75,61,57,54,52,56,51,49,54,52,47,51,54,49,44,70,70,46,54,80,50,51,74,81,66,62,70,81,79,70,75,83,72,65,86,72,64,72,78,53,96,50,65,68,59,42,58,49,53,58,48,56,73,67,62,71,90,42,74,65,58,52,51,51,53,50,51,56,31,46,47,35,59,73,61,43,45,58,54,51,50,49,40,55,62,55,54,40,50,54,52,55,61,75,76,106

Organism: NCBI:txid433720

Sequence (288 aa):
STPILLYLDNHYGDKKTLFHTNMIAKNDVIIQYCLKLDSELGLCARRLAYLHVISEKPAILSVLIDGNYNKTTRDDWSSYFFGLIGSCIVIARFGIHQIREEHIFDKTICILEEIQQNIDGKQYLFNDQFTAADLTLTALIQPLRMIPALFIKYKSIFEYCDRIRERHDPNEFEDSYVERLLKHHRQRRQSSQYQSIFRNTIWYIFYIVFYPFKFLFTTTGTQTTHLYQYPSTNLAQKAHNDNRILKFQSLVNKAIFFSTYLWHFCFTIPKQMEFVNEEGNRILHRHS

pLDDT: mean 77.89, std 17.8, range [37.09, 97.06]

Nearest PDB structures (foldseek):
  8t4h-assembly1_A  TM=1.738E-01  e=7.370E+00  Homo sapiens
  7rit-assembly1_B  TM=1.218E-01  e=2.825E+00  Acinetobacter baumannii
  4mrn-assembly1_A  TM=1.502E-01  e=8.774E+00  Novosphingobium aromaticivorans DSM 12444

Foldseek 3Di:
DLVVLVVCCVVPVPPPHQADPPCPVRRVVLSVLLVCCCPQLLLLLVLVLLLLCLQPPLLVLLCVVVVCPPDPSDPDPSSVVSSLVSNLVCCLQSVSLCCVVVVSLVSNVVVLVVVLVQPPPALDSVRPGNHPNLVSLLVRCLSCVSQVLCCVLSVVSNVSSVVVCVVPPVPCPPQNPVNVVVVVVVVCVVVVPVVVVVLVVVLVVCCVVCVVVPVVLPPDDDDPPPLDDDPDPPPVVVVVSVVVVVCPPDPVSVVSSSVNSSCCSSPSSVVSVVCCVPVSNVSSVVVD

Radius of gyration: 21.23 Å; Cα contacts (8 Å, |Δi|>4): 233; chains: 1; bounding box: 54×42×57 Å